Protein AF-A0A0S8AZ68-F1 (afdb_monomer_lite)

Secondary structure (DSSP, 8-state):
--EEE---SEEEEEEEEE--TT----EEEEEEETTTTEEEEEETTS-EEEEEEEEPPGGGPPB--SSS---EEE-EEEESSSEEEETTEEEESEEEEE-SSSSS-EEEEEESS---SSSSTTTT-S-EEEEEEGGGS--S----GGG-SSPPP-TT-EEEEEEEETTTTEEEEEEEE--SSPEEHHHHH-S--EE-TTS-EEEEEEHHHHHHHHHTTSPTT-EEEEE-GGGEE--SS--TTB----HHHHHHHHHHHHHTT-EEEEE-

Structure (mmCIF, N/CA/C/O backbone):
data_AF-A0A0S8AZ68-F1
#
_entry.id   AF-A0A0S8AZ68-F1
#
loop_
_atom_site.group_PDB
_atom_site.id
_atom_site.type_symbol
_atom_site.label_atom_id
_atom_site.label_alt_id
_atom_site.label_comp_id
_atom_site.label_asym_id
_atom_site.label_entity_id
_atom_site.label_seq_id
_atom_site.pdbx_PDB_ins_code
_atom_site.Cartn_x
_atom_site.Cartn_y
_atom_site.Cartn_z
_atom_site.occupancy
_atom_site.B_iso_or_equiv
_atom_site.auth_seq_id
_atom_site.auth_comp_id
_atom_site.auth_asym_id
_atom_site.auth_atom_id
_atom_site.pdbx_PDB_model_num
ATOM 1 N N . MET A 1 1 ? 17.555 18.473 2.615 1.00 65.69 1 MET A N 1
ATOM 2 C CA . MET A 1 1 ? 18.563 17.520 2.102 1.00 65.69 1 MET A CA 1
ATOM 3 C C . MET A 1 1 ? 17.865 16.613 1.118 1.00 65.69 1 MET A C 1
ATOM 5 O O . MET A 1 1 ? 16.840 16.052 1.489 1.00 65.69 1 MET A O 1
ATOM 9 N N . ASN A 1 2 ? 18.394 16.510 -0.098 1.00 74.31 2 ASN A N 1
ATOM 10 C CA . ASN A 1 2 ? 17.879 15.578 -1.093 1.00 74.31 2 ASN A CA 1
ATOM 11 C C . ASN A 1 2 ? 18.310 14.161 -0.705 1.00 74.31 2 ASN A C 1
ATOM 13 O O . ASN A 1 2 ? 19.443 13.942 -0.278 1.00 74.31 2 ASN A O 1
ATOM 17 N N . ARG A 1 3 ? 17.380 13.224 -0.811 1.00 78.44 3 ARG A N 1
ATOM 18 C CA . ARG A 1 3 ? 17.544 11.792 -0.609 1.00 78.44 3 ARG A CA 1
ATOM 19 C C . ARG A 1 3 ? 17.359 11.123 -1.959 1.00 78.44 3 ARG A C 1
ATOM 21 O O . ARG A 1 3 ? 16.491 11.510 -2.734 1.00 78.44 3 ARG A O 1
ATOM 28 N N . TRP A 1 4 ? 18.165 10.115 -2.214 1.00 85.31 4 TRP A N 1
ATOM 29 C CA . TRP A 1 4 ? 18.151 9.367 -3.459 1.00 85.31 4 TRP A CA 1
ATOM 30 C C . TRP A 1 4 ? 17.898 7.923 -3.074 1.00 85.31 4 TRP A C 1
ATOM 32 O O . TRP A 1 4 ? 18.639 7.377 -2.253 1.00 85.31 4 TRP A O 1
ATOM 42 N N . ILE A 1 5 ? 16.801 7.353 -3.564 1.00 86.19 5 ILE A N 1
ATOM 43 C CA . ILE A 1 5 ? 16.460 5.965 -3.273 1.00 86.19 5 ILE A CA 1
ATOM 44 C C . ILE A 1 5 ? 16.769 5.121 -4.491 1.00 86.19 5 ILE A C 1
ATOM 46 O O . ILE A 1 5 ? 16.286 5.378 -5.589 1.00 86.19 5 ILE A O 1
ATOM 50 N N . HIS A 1 6 ? 17.606 4.124 -4.256 1.00 89.81 6 HIS A N 1
ATOM 51 C CA . HIS A 1 6 ? 18.075 3.219 -5.280 1.00 89.81 6 HIS A CA 1
ATOM 52 C C . HIS A 1 6 ? 17.196 1.968 -5.317 1.00 89.81 6 HIS A C 1
ATOM 54 O O . HIS A 1 6 ? 16.684 1.515 -4.288 1.00 89.81 6 HIS A O 1
ATOM 60 N N . LEU A 1 7 ? 17.032 1.402 -6.505 1.00 90.44 7 LEU A N 1
ATOM 61 C CA . LEU A 1 7 ? 16.488 0.071 -6.707 1.00 90.44 7 LEU A CA 1
ATOM 62 C C . LEU A 1 7 ? 17.607 -0.939 -6.425 1.00 90.44 7 LEU A C 1
ATOM 64 O O . LEU A 1 7 ? 18.592 -1.003 -7.148 1.00 90.44 7 LEU A O 1
ATOM 68 N N . GLU A 1 8 ? 17.509 -1.698 -5.342 1.00 89.88 8 GLU A N 1
ATOM 69 C CA . GLU A 1 8 ? 18.579 -2.611 -4.921 1.00 89.88 8 GLU A CA 1
ATOM 70 C C . GLU A 1 8 ? 18.655 -3.894 -5.773 1.00 89.88 8 GLU A C 1
ATOM 72 O O . GLU A 1 8 ? 17.678 -4.333 -6.365 1.00 89.88 8 GLU A O 1
ATOM 77 N N . THR A 1 9 ? 19.822 -4.541 -5.806 1.00 92.25 9 THR A N 1
ATOM 78 C CA . THR A 1 9 ? 19.908 -5.941 -6.255 1.00 92.25 9 THR A CA 1
ATOM 79 C C . THR A 1 9 ? 19.114 -6.830 -5.292 1.00 92.25 9 THR A C 1
ATOM 81 O O . THR A 1 9 ? 19.223 -6.675 -4.068 1.00 92.25 9 THR A O 1
ATOM 84 N N . GLY A 1 10 ? 18.365 -7.796 -5.822 1.00 90.88 10 GLY A N 1
ATOM 85 C CA . GLY A 1 10 ? 17.717 -8.824 -5.012 1.00 90.88 10 GLY A CA 1
ATOM 86 C C . GLY A 1 10 ? 16.468 -9.432 -5.631 1.00 90.88 10 GLY A C 1
ATOM 87 O O . GLY A 1 10 ? 16.078 -9.108 -6.753 1.00 90.88 10 GLY A O 1
ATOM 88 N N . ASP A 1 11 ? 15.850 -10.307 -4.844 1.00 90.38 11 ASP A N 1
ATOM 89 C CA . ASP A 1 11 ? 14.623 -11.013 -5.190 1.00 90.38 11 ASP A CA 1
ATOM 90 C C . ASP A 1 11 ? 13.402 -10.241 -4.681 1.00 90.38 11 ASP A C 1
ATOM 92 O O . ASP A 1 11 ? 13.371 -9.739 -3.547 1.00 90.38 11 ASP A O 1
ATOM 96 N N . TYR A 1 12 ? 12.376 -10.166 -5.518 1.00 90.50 12 TYR A N 1
ATOM 97 C CA . TYR A 1 12 ? 11.134 -9.461 -5.266 1.00 90.50 12 TYR A CA 1
ATOM 98 C C . TYR A 1 12 ? 9.938 -10.335 -5.637 1.00 90.50 12 TYR A C 1
ATOM 100 O O . TYR A 1 12 ? 9.896 -10.935 -6.702 1.00 90.50 12 TYR A O 1
ATOM 108 N N . ILE A 1 13 ? 8.919 -10.362 -4.789 1.00 88.38 13 ILE A N 1
ATOM 109 C CA . ILE A 1 13 ? 7.660 -11.060 -5.039 1.00 88.38 13 ILE A CA 1
ATOM 110 C C . ILE A 1 13 ? 6.643 -10.119 -5.674 1.00 88.38 13 ILE A C 1
ATOM 112 O O . ILE A 1 13 ? 6.583 -8.939 -5.322 1.00 88.38 13 ILE A O 1
ATOM 116 N N . HIS A 1 14 ? 5.832 -10.634 -6.596 1.00 86.94 14 HIS A N 1
ATOM 117 C CA . HIS A 1 14 ? 4.684 -9.897 -7.118 1.00 86.94 14 HIS A CA 1
ATOM 118 C C . HIS A 1 14 ? 3.689 -9.620 -5.985 1.00 86.94 14 HIS A C 1
ATOM 120 O O . HIS A 1 14 ? 3.365 -10.510 -5.201 1.00 86.94 14 HIS A O 1
ATOM 126 N N . LEU A 1 15 ? 3.262 -8.362 -5.869 1.00 80.19 15 LEU A N 1
ATOM 127 C CA . LEU A 1 15 ? 2.312 -7.909 -4.855 1.00 80.19 15 LEU A CA 1
ATOM 128 C C . LEU A 1 15 ? 0.931 -7.697 -5.462 1.00 80.19 15 LEU A C 1
ATOM 130 O O . LEU A 1 15 ? -0.053 -8.192 -4.937 1.00 80.19 15 LEU A O 1
ATOM 134 N N . ARG A 1 16 ? 0.859 -6.924 -6.551 1.00 77.75 16 ARG A N 1
ATOM 135 C CA . ARG A 1 16 ? -0.407 -6.574 -7.199 1.00 77.75 16 ARG A CA 1
ATOM 136 C C . ARG A 1 16 ? -0.205 -6.103 -8.631 1.00 77.75 16 ARG A C 1
ATOM 138 O O . ARG A 1 16 ? 0.890 -5.691 -9.024 1.00 77.75 16 ARG A O 1
ATOM 145 N N . THR A 1 17 ? -1.303 -6.088 -9.368 1.00 81.31 17 THR A N 1
ATOM 146 C CA . THR A 1 17 ? -1.398 -5.575 -10.734 1.00 81.31 17 THR A CA 1
ATOM 147 C C . THR A 1 17 ? -2.442 -4.472 -10.783 1.00 81.31 17 THR A C 1
ATOM 149 O O . THR A 1 17 ? -3.525 -4.627 -10.228 1.00 81.31 17 THR A O 1
ATOM 152 N N . ILE A 1 18 ? -2.129 -3.387 -11.483 1.00 73.19 18 ILE A N 1
ATOM 153 C CA . ILE A 1 18 ? -3.118 -2.430 -11.982 1.00 73.19 18 ILE A CA 1
ATOM 154 C C . ILE A 1 18 ? -3.214 -2.679 -13.489 1.00 73.19 18 ILE A C 1
ATOM 156 O O . ILE A 1 18 ? -2.185 -2.716 -14.159 1.00 73.19 18 ILE A O 1
ATOM 160 N N . GLY A 1 19 ? -4.416 -2.941 -13.992 1.00 64.69 19 GLY A N 1
ATOM 161 C CA . GLY A 1 19 ? -4.681 -3.361 -15.370 1.00 64.69 19 GLY A CA 1
ATOM 162 C C . GLY A 1 19 ? -6.176 -3.285 -15.677 1.00 64.69 19 GLY A C 1
ATOM 163 O O . GLY A 1 19 ? -6.991 -3.097 -14.765 1.00 64.69 19 GLY A O 1
ATOM 164 N N . ARG A 1 20 ? -6.566 -3.438 -16.946 1.00 59.31 20 ARG A N 1
ATOM 165 C CA . ARG A 1 20 ? -7.992 -3.442 -17.311 1.00 59.31 20 ARG A CA 1
ATOM 166 C C . ARG A 1 20 ? -8.670 -4.710 -16.792 1.00 59.31 20 ARG A C 1
ATOM 168 O O . ARG A 1 20 ? -8.068 -5.781 -16.734 1.00 59.31 20 ARG A O 1
ATOM 175 N N . ALA A 1 21 ? -9.950 -4.598 -16.430 1.00 46.69 21 ALA A N 1
ATOM 176 C CA . ALA A 1 21 ? -10.739 -5.728 -15.943 1.00 46.69 21 ALA A CA 1
ATOM 177 C C . ALA A 1 21 ? -10.678 -6.911 -16.934 1.00 46.69 21 ALA A C 1
ATOM 179 O O . ALA A 1 21 ? -11.087 -6.778 -18.087 1.00 46.69 21 ALA A O 1
ATOM 180 N N . GLY A 1 22 ? -10.161 -8.057 -16.476 1.00 51.12 22 GLY A N 1
ATOM 181 C CA . GLY A 1 22 ? -9.982 -9.276 -17.278 1.00 51.12 22 GLY A CA 1
ATOM 182 C C . GLY A 1 22 ? -8.533 -9.606 -17.664 1.00 51.12 22 GLY A C 1
ATOM 183 O O . GLY A 1 22 ? -8.277 -10.715 -18.130 1.00 51.12 22 GLY A O 1
ATOM 184 N N . GLU A 1 23 ? -7.574 -8.705 -17.432 1.00 61.09 23 GLU A N 1
ATOM 185 C CA . GLU A 1 23 ? -6.146 -8.983 -17.621 1.00 61.09 23 GLU A CA 1
ATOM 186 C C . GLU A 1 23 ? -5.576 -9.706 -16.387 1.00 61.09 23 GLU A C 1
ATOM 188 O O . GLU A 1 23 ? -5.140 -9.094 -15.413 1.00 61.09 23 GLU A O 1
ATOM 193 N N . THR A 1 24 ? -5.588 -11.042 -16.399 1.00 57.97 24 THR A N 1
ATOM 194 C CA . THR A 1 24 ? -4.889 -11.835 -15.376 1.00 57.97 24 THR A CA 1
ATOM 195 C C . THR A 1 24 ? -3.386 -11.788 -15.601 1.00 57.97 24 THR A C 1
ATOM 197 O O . THR A 1 24 ? -2.875 -12.269 -16.614 1.00 57.97 24 THR A O 1
ATOM 200 N N . VAL A 1 25 ? -2.667 -11.253 -14.621 1.00 64.88 25 VAL A N 1
ATOM 201 C CA . VAL A 1 25 ? -1.207 -11.304 -14.591 1.00 64.88 25 VAL A CA 1
ATOM 202 C C . VAL A 1 25 ? -0.751 -12.589 -13.932 1.00 64.88 25 VAL A C 1
ATOM 204 O O . VAL A 1 25 ? -1.194 -12.950 -12.847 1.00 64.88 25 VAL A O 1
ATOM 207 N N . THR A 1 26 ? 0.171 -13.261 -14.606 1.00 74.12 26 THR A N 1
ATOM 208 C CA . THR A 1 26 ? 0.755 -14.528 -14.182 1.00 74.12 26 THR A CA 1
ATOM 209 C C . THR A 1 26 ? 2.191 -14.334 -13.719 1.00 74.12 26 THR A C 1
ATOM 211 O O . THR A 1 26 ? 2.996 -15.227 -13.918 1.00 74.12 26 THR A O 1
ATOM 214 N N . THR A 1 27 ? 2.567 -13.188 -13.158 1.00 79.81 27 THR A N 1
ATOM 215 C CA . THR A 1 27 ? 3.934 -12.956 -12.663 1.00 79.81 27 THR A CA 1
ATOM 216 C C . THR A 1 27 ? 4.023 -13.346 -11.203 1.00 79.81 27 THR A C 1
ATOM 218 O O . THR A 1 27 ? 3.166 -12.981 -10.409 1.00 79.81 27 THR A O 1
ATOM 221 N N . LYS A 1 28 ? 5.070 -14.076 -10.839 1.00 83.00 28 LYS A N 1
ATOM 222 C CA . LYS A 1 28 ? 5.317 -14.529 -9.472 1.00 83.00 28 LYS A CA 1
ATOM 223 C C . LYS A 1 28 ? 6.441 -13.740 -8.809 1.00 83.00 28 LYS A C 1
ATOM 225 O O . LYS A 1 28 ? 6.325 -13.354 -7.649 1.00 83.00 28 LYS A O 1
ATOM 230 N N . GLU A 1 29 ? 7.530 -13.522 -9.535 1.00 90.81 29 GLU A N 1
ATOM 231 C CA . GLU A 1 29 ? 8.783 -13.022 -8.969 1.00 90.81 29 GLU A CA 1
ATOM 232 C C . GLU A 1 29 ? 9.517 -12.132 -9.974 1.00 90.81 29 GLU A C 1
ATOM 234 O O . GLU A 1 29 ? 9.388 -12.308 -11.187 1.00 90.81 29 GLU A O 1
ATOM 239 N N . LEU A 1 30 ? 10.279 -11.182 -9.447 1.00 94.75 30 LEU A N 1
ATOM 240 C CA . LEU A 1 30 ? 11.227 -10.333 -10.150 1.00 94.75 30 LEU A CA 1
ATOM 241 C C . LEU A 1 30 ? 12.568 -10.445 -9.423 1.00 94.75 30 LEU A C 1
ATOM 243 O O . LEU A 1 30 ? 12.642 -10.189 -8.227 1.00 94.75 30 LEU A O 1
ATOM 247 N N . VAL A 1 31 ? 13.633 -10.766 -10.142 1.00 95.19 31 VAL A N 1
ATOM 248 C CA . VAL A 1 31 ? 15.008 -10.706 -9.641 1.00 95.19 31 VAL A CA 1
ATOM 249 C C . VAL A 1 31 ? 15.726 -9.586 -10.371 1.00 95.19 31 VAL A C 1
ATOM 251 O O . VAL A 1 31 ? 15.737 -9.565 -11.601 1.00 95.19 31 VAL A O 1
ATOM 254 N N . VAL A 1 32 ? 16.336 -8.666 -9.629 1.00 96.25 32 VAL A N 1
ATOM 255 C CA . VAL A 1 32 ? 17.162 -7.596 -10.200 1.00 96.25 32 VAL A CA 1
ATOM 256 C C . VAL A 1 32 ? 18.621 -7.859 -9.867 1.00 96.25 32 VAL A C 1
ATOM 258 O O . VAL A 1 32 ? 18.991 -7.902 -8.696 1.00 96.25 32 VAL A O 1
ATOM 261 N N . ASP A 1 33 ? 19.448 -8.011 -10.900 1.00 95.00 33 ASP A N 1
ATOM 262 C CA . ASP A 1 33 ? 20.896 -8.199 -10.815 1.00 95.00 33 ASP A CA 1
ATOM 263 C C . ASP A 1 33 ? 21.600 -6.986 -11.431 1.00 95.00 33 ASP A C 1
ATOM 265 O O . ASP A 1 33 ? 21.790 -6.892 -12.647 1.00 95.00 33 ASP A O 1
ATOM 269 N N . ARG A 1 34 ? 21.987 -6.026 -10.584 1.00 92.38 34 ARG A N 1
ATOM 270 C CA . ARG A 1 34 ? 22.673 -4.810 -11.042 1.00 92.38 34 ARG A CA 1
ATOM 271 C C . ARG A 1 34 ? 24.103 -5.059 -11.499 1.00 92.38 34 ARG A C 1
ATOM 273 O O . ARG A 1 34 ? 24.601 -4.291 -12.315 1.00 92.38 34 ARG A O 1
ATOM 280 N N . ASP A 1 35 ? 24.768 -6.094 -11.001 1.00 92.06 35 ASP A N 1
ATOM 281 C CA . ASP A 1 35 ? 26.144 -6.381 -11.416 1.00 92.06 35 ASP A CA 1
ATOM 282 C C . ASP A 1 35 ? 26.161 -6.892 -12.858 1.00 92.06 35 ASP A C 1
ATOM 284 O O . ASP A 1 35 ? 27.064 -6.567 -13.631 1.00 92.06 35 ASP A O 1
ATOM 288 N N . LYS A 1 36 ? 25.125 -7.649 -13.237 1.00 95.12 36 LYS A N 1
ATOM 289 C CA . LYS A 1 36 ? 24.932 -8.131 -14.608 1.00 95.12 36 LYS A CA 1
ATOM 290 C C . LYS A 1 36 ? 24.083 -7.215 -15.480 1.00 95.12 36 LYS A C 1
ATOM 292 O O . LYS A 1 36 ? 24.012 -7.477 -16.674 1.00 95.12 36 LYS A O 1
ATOM 297 N N . GLN A 1 37 ? 23.470 -6.175 -14.910 1.00 96.94 37 GLN A N 1
ATOM 298 C CA . GLN A 1 37 ? 22.523 -5.300 -15.610 1.00 96.94 37 GLN A CA 1
ATOM 299 C C . GLN A 1 37 ? 21.363 -6.106 -16.224 1.00 96.94 37 GLN A C 1
ATOM 301 O O . GLN A 1 37 ? 20.994 -5.921 -17.381 1.00 96.94 37 GLN A O 1
ATOM 306 N N . LEU A 1 38 ? 20.790 -7.028 -15.439 1.00 97.56 38 LEU A N 1
ATOM 307 C CA . LEU A 1 38 ? 19.669 -7.874 -15.858 1.00 97.56 38 LEU A CA 1
ATOM 308 C C . LEU A 1 38 ? 18.507 -7.811 -14.863 1.00 97.56 38 LEU A C 1
ATOM 310 O O . LEU A 1 38 ? 18.711 -7.805 -13.647 1.00 97.56 38 LEU A O 1
ATOM 314 N N . ALA A 1 39 ? 17.284 -7.864 -15.385 1.00 97.19 39 ALA A N 1
ATOM 315 C CA . ALA A 1 39 ? 16.086 -8.193 -14.622 1.00 97.19 39 ALA A CA 1
ATOM 316 C C . ALA A 1 39 ? 15.502 -9.518 -15.127 1.00 97.19 39 ALA A C 1
ATOM 318 O O . ALA A 1 39 ? 15.428 -9.762 -16.329 1.00 97.19 39 ALA A O 1
ATOM 319 N N . THR A 1 40 ? 15.097 -10.391 -14.207 1.00 97.25 40 THR A N 1
ATOM 320 C CA . THR A 1 40 ? 14.466 -11.677 -14.521 1.00 97.25 40 THR A CA 1
ATOM 321 C C . THR A 1 40 ? 13.074 -11.729 -13.918 1.00 97.25 40 THR A C 1
ATOM 323 O O . THR A 1 40 ? 12.926 -11.652 -12.703 1.00 97.25 40 THR A O 1
ATOM 326 N N . PHE A 1 41 ? 12.058 -11.896 -14.754 1.00 94.88 41 PHE A N 1
ATOM 327 C CA . PHE A 1 41 ? 10.679 -12.111 -14.335 1.00 94.88 41 PHE A CA 1
ATOM 328 C C . PHE A 1 41 ? 10.364 -13.601 -14.396 1.00 94.88 41 PHE A C 1
ATOM 330 O O . PHE A 1 41 ? 10.533 -14.223 -15.444 1.00 94.88 41 PHE A O 1
ATOM 337 N N . THR A 1 42 ? 9.864 -14.165 -13.303 1.00 92.25 42 THR A N 1
ATOM 338 C CA . THR A 1 42 ? 9.369 -15.545 -13.263 1.00 92.25 42 THR A CA 1
ATOM 339 C C . THR A 1 42 ? 7.852 -15.519 -13.237 1.00 92.25 42 THR A C 1
ATOM 341 O O . THR A 1 42 ? 7.247 -14.901 -12.357 1.00 92.25 42 THR A O 1
ATOM 344 N N . LEU A 1 43 ? 7.228 -16.200 -14.191 1.00 90.69 43 LEU A N 1
ATOM 345 C CA . LEU A 1 43 ? 5.786 -16.364 -14.268 1.00 90.69 43 LEU A CA 1
ATOM 346 C C . LEU A 1 43 ? 5.305 -17.524 -13.372 1.00 90.69 43 LEU A C 1
ATOM 348 O O . LEU A 1 43 ? 6.079 -18.367 -12.923 1.00 90.69 43 LEU A O 1
ATOM 352 N N . VAL A 1 44 ? 4.004 -17.576 -13.092 1.00 84.56 44 VAL A N 1
ATOM 353 C CA . VAL A 1 44 ? 3.339 -18.585 -12.253 1.00 84.56 44 VAL A CA 1
ATOM 354 C C . VAL A 1 44 ? 3.451 -19.982 -12.867 1.00 84.56 44 VAL A C 1
ATOM 356 O O . VAL A 1 44 ? 3.533 -20.962 -12.130 1.00 84.56 44 VAL A O 1
ATOM 359 N N . ASP A 1 45 ? 3.513 -20.077 -14.196 1.00 84.25 45 ASP A N 1
ATOM 360 C CA . ASP A 1 45 ? 3.758 -21.328 -14.924 1.00 84.25 45 ASP A CA 1
ATOM 361 C C . ASP A 1 45 ? 5.238 -21.769 -14.906 1.00 84.25 45 ASP A C 1
ATOM 363 O O . ASP A 1 45 ? 5.568 -22.846 -15.402 1.00 84.25 45 ASP A O 1
ATOM 367 N N . GLY A 1 46 ? 6.123 -20.965 -14.305 1.00 88.12 46 GLY A N 1
ATOM 368 C CA . GLY A 1 46 ? 7.561 -21.205 -14.218 1.00 88.12 46 GLY A CA 1
ATOM 369 C C . GLY A 1 46 ? 8.375 -20.643 -15.386 1.00 88.12 46 GLY A C 1
ATOM 370 O O . GLY A 1 46 ? 9.600 -20.755 -15.359 1.00 88.12 46 GLY A O 1
ATOM 371 N N . THR A 1 47 ? 7.741 -20.028 -16.388 1.00 91.12 47 THR A N 1
ATOM 372 C CA . THR A 1 47 ? 8.442 -19.369 -17.497 1.00 91.12 47 THR A CA 1
ATOM 373 C C . THR A 1 47 ? 9.270 -18.194 -16.978 1.00 91.12 47 THR A C 1
ATOM 375 O O . THR A 1 47 ? 8.782 -17.389 -16.188 1.00 91.12 47 THR A O 1
ATOM 378 N N . THR A 1 48 ? 10.514 -18.067 -17.441 1.00 95.00 48 THR A N 1
ATOM 379 C CA . THR A 1 48 ? 11.408 -16.958 -17.078 1.00 95.00 48 THR A CA 1
ATOM 380 C C . THR A 1 48 ? 11.649 -16.034 -18.263 1.00 95.00 48 THR A C 1
ATOM 382 O O . THR A 1 48 ? 12.044 -16.498 -19.334 1.00 95.00 48 THR A O 1
ATOM 385 N N . ILE A 1 49 ? 11.481 -14.732 -18.054 1.00 95.56 49 ILE A N 1
ATOM 386 C CA . ILE A 1 49 ? 11.795 -13.680 -19.022 1.00 95.56 49 ILE A CA 1
ATOM 387 C C . ILE A 1 49 ? 12.990 -12.906 -18.476 1.00 95.56 49 ILE A C 1
ATOM 389 O O . ILE A 1 49 ? 12.922 -12.382 -17.368 1.00 95.56 49 ILE A O 1
ATOM 393 N N . VAL A 1 50 ? 14.082 -12.845 -19.234 1.00 97.06 50 VAL A N 1
ATOM 394 C CA . VAL A 1 50 ? 15.299 -12.119 -18.851 1.00 97.06 50 VAL A CA 1
ATOM 395 C C . VAL A 1 50 ? 15.444 -10.923 -19.776 1.00 97.06 50 VAL A C 1
ATOM 397 O O . VAL A 1 50 ? 15.436 -11.105 -20.991 1.00 97.06 50 VAL A O 1
ATOM 400 N N . VAL A 1 51 ? 15.590 -9.731 -19.204 1.00 97.56 51 VAL A N 1
ATOM 401 C CA . VAL A 1 51 ? 15.765 -8.477 -19.945 1.00 97.56 51 VAL A CA 1
ATOM 402 C C . VAL A 1 51 ? 16.999 -7.727 -19.463 1.00 97.56 51 VAL A C 1
ATOM 404 O O . VAL A 1 51 ? 17.367 -7.813 -18.286 1.00 97.56 51 VAL A O 1
ATOM 407 N N . ALA A 1 52 ? 17.630 -6.990 -20.374 1.00 98.06 52 ALA A N 1
ATOM 408 C CA . ALA A 1 52 ? 18.686 -6.047 -20.030 1.00 98.06 52 ALA A CA 1
ATOM 409 C C . ALA A 1 52 ? 18.083 -4.794 -19.393 1.00 98.06 52 ALA A C 1
ATOM 411 O O . ALA A 1 52 ? 17.010 -4.338 -19.795 1.00 98.06 52 ALA A O 1
ATOM 412 N N . ILE A 1 53 ? 18.771 -4.262 -18.386 1.00 97.94 53 ILE A N 1
ATOM 413 C CA . ILE A 1 53 ? 18.364 -3.044 -17.691 1.00 97.94 53 ILE A CA 1
ATOM 414 C C . ILE A 1 53 ? 19.508 -2.042 -17.634 1.00 97.94 53 ILE A C 1
ATOM 416 O O . ILE A 1 53 ? 20.655 -2.437 -17.462 1.00 97.94 53 ILE A O 1
ATOM 420 N N . SER A 1 54 ? 19.198 -0.749 -17.686 1.00 97.31 54 SER A N 1
ATOM 421 C CA . SER A 1 54 ? 20.196 0.315 -17.548 1.00 97.31 54 SER A CA 1
ATOM 422 C C . SER A 1 54 ? 19.698 1.439 -16.634 1.00 97.31 54 SER A C 1
ATOM 424 O O . SER A 1 54 ? 18.581 1.921 -16.822 1.00 97.31 54 SER A O 1
ATOM 426 N N . PRO A 1 55 ? 20.479 1.893 -15.636 1.00 96.19 55 PRO A N 1
ATOM 427 C CA . PRO A 1 55 ? 20.068 2.993 -14.771 1.00 96.19 55 PRO A CA 1
ATOM 428 C C . PRO A 1 55 ? 20.053 4.325 -15.525 1.00 96.19 55 PRO A C 1
ATOM 430 O O . PRO A 1 55 ? 21.027 4.678 -16.193 1.00 96.19 55 PRO A O 1
ATOM 433 N N . ARG A 1 56 ? 18.987 5.113 -15.339 1.00 94.62 56 ARG A N 1
ATOM 434 C CA . ARG A 1 56 ? 18.945 6.504 -15.815 1.00 94.62 56 ARG A CA 1
ATOM 435 C C . ARG A 1 56 ? 19.924 7.385 -15.057 1.00 94.62 56 ARG A C 1
ATOM 437 O O . ARG A 1 56 ? 20.212 7.143 -13.881 1.00 94.62 56 ARG A O 1
ATOM 444 N N . ASP A 1 57 ? 20.347 8.468 -15.709 1.00 93.88 57 ASP A N 1
ATOM 445 C CA . ASP A 1 57 ? 21.108 9.532 -15.058 1.00 93.88 57 ASP A CA 1
ATOM 446 C C . ASP A 1 57 ? 20.363 10.008 -13.805 1.00 93.88 57 ASP A C 1
ATOM 448 O O . ASP A 1 57 ? 19.180 10.353 -13.838 1.00 93.88 57 ASP A O 1
ATOM 452 N N . GLN A 1 58 ? 21.070 10.029 -12.679 1.00 91.38 58 GLN A N 1
ATOM 453 C CA . GLN A 1 58 ? 20.531 10.469 -11.402 1.00 91.38 58 GLN A CA 1
ATOM 454 C C . GLN A 1 58 ? 19.924 11.877 -11.480 1.00 91.38 58 GLN A C 1
ATOM 456 O O . GLN A 1 58 ? 18.930 12.155 -10.810 1.00 91.38 58 GLN A O 1
ATOM 461 N N . ALA A 1 59 ? 20.456 12.758 -12.330 1.00 89.69 59 ALA A N 1
ATOM 462 C CA . ALA A 1 59 ? 19.920 14.104 -12.524 1.00 89.69 59 ALA A CA 1
ATOM 463 C C . ALA A 1 59 ? 18.491 14.125 -13.102 1.00 89.69 59 ALA A C 1
ATOM 465 O O . ALA A 1 59 ? 17.788 15.124 -12.939 1.00 89.69 59 ALA A O 1
ATOM 466 N N . THR A 1 60 ? 18.054 13.046 -13.760 1.00 90.00 60 THR A N 1
ATOM 467 C CA . THR A 1 60 ? 16.726 12.939 -14.383 1.00 90.00 60 THR A CA 1
ATOM 468 C C . THR A 1 60 ? 15.734 12.154 -13.535 1.00 90.00 60 THR A C 1
ATOM 470 O O . THR A 1 60 ? 14.606 11.925 -13.972 1.00 90.00 60 THR A O 1
ATOM 473 N N . TRP A 1 61 ? 16.134 11.697 -12.348 1.00 89.31 61 TRP A N 1
ATOM 474 C CA . TRP A 1 61 ? 15.242 10.921 -11.501 1.00 89.31 61 TRP A CA 1
ATOM 475 C C . TRP A 1 61 ? 14.039 11.769 -11.082 1.00 89.31 61 TRP A C 1
ATOM 477 O O . TRP A 1 61 ? 14.202 12.926 -10.681 1.00 89.31 61 TRP A O 1
ATOM 487 N N . PRO A 1 62 ? 12.818 11.227 -11.162 1.00 85.50 62 PRO A N 1
ATOM 488 C CA . PRO A 1 62 ? 11.636 11.942 -10.729 1.00 85.50 62 PRO A CA 1
ATOM 489 C C . PRO A 1 62 ? 11.676 12.129 -9.213 1.00 85.50 62 PRO A C 1
ATOM 491 O O . PRO A 1 62 ? 11.973 11.208 -8.443 1.00 85.50 62 PRO A O 1
ATOM 494 N N . ALA A 1 63 ? 11.325 13.332 -8.770 1.00 80.56 63 ALA A N 1
ATOM 495 C CA . ALA A 1 63 ? 10.997 13.556 -7.375 1.00 80.56 63 ALA A CA 1
ATOM 496 C C . ALA A 1 63 ? 9.658 12.865 -7.083 1.00 80.56 63 ALA A C 1
ATOM 498 O O . ALA A 1 63 ? 8.651 13.153 -7.731 1.00 80.56 63 ALA A O 1
ATOM 499 N N . GLY A 1 64 ? 9.619 11.964 -6.106 1.00 65.25 64 GLY A N 1
ATOM 500 C CA . GLY A 1 64 ? 8.394 11.227 -5.821 1.00 65.25 64 GLY A CA 1
ATOM 501 C C . GLY A 1 64 ? 8.398 10.578 -4.454 1.00 65.25 64 GLY A C 1
ATOM 502 O O . GLY A 1 64 ? 9.095 9.607 -4.208 1.00 65.25 64 GLY A O 1
ATOM 503 N N . CYS A 1 65 ? 7.605 11.159 -3.559 1.00 61.59 65 CYS A N 1
ATOM 504 C CA . CYS A 1 65 ? 7.006 10.535 -2.385 1.00 61.59 65 CYS A CA 1
ATOM 505 C C . CYS A 1 65 ? 5.951 11.527 -1.854 1.00 61.59 65 CYS A C 1
ATOM 507 O O . CYS A 1 65 ? 6.285 12.705 -1.687 1.00 61.59 65 CYS A O 1
ATOM 509 N N . PRO A 1 66 ? 4.706 11.098 -1.581 1.00 49.81 66 PRO A N 1
ATOM 510 C CA . PRO A 1 66 ? 3.488 11.932 -1.591 1.00 49.81 66 PRO A CA 1
ATOM 511 C C . PRO A 1 66 ? 3.360 13.058 -0.549 1.00 49.81 66 PRO A C 1
ATOM 513 O O . PRO A 1 66 ? 2.329 13.712 -0.485 1.00 49.81 66 PRO A O 1
ATOM 516 N N . ALA A 1 67 ? 4.373 13.331 0.270 1.00 42.62 67 ALA A N 1
ATOM 517 C CA . ALA A 1 67 ? 4.271 14.285 1.377 1.00 42.62 67 ALA A CA 1
ATOM 518 C C . ALA A 1 67 ? 4.931 15.649 1.099 1.00 42.62 67 ALA A C 1
ATOM 520 O O . ALA A 1 67 ? 5.534 16.225 1.999 1.00 42.62 67 ALA A O 1
ATOM 521 N N . ASN A 1 68 ? 4.836 16.184 -0.124 1.00 41.22 68 ASN A N 1
ATOM 522 C CA . ASN A 1 68 ? 5.151 17.593 -0.422 1.00 41.22 68 ASN A CA 1
ATOM 523 C C . ASN A 1 68 ? 6.567 18.109 -0.086 1.00 41.22 68 ASN A C 1
ATOM 525 O O . ASN A 1 68 ? 6.783 19.317 -0.096 1.00 41.22 68 ASN A O 1
ATOM 529 N N . ILE A 1 69 ? 7.562 17.252 0.174 1.00 50.53 69 ILE A N 1
ATOM 530 C CA . ILE A 1 69 ? 8.920 17.759 0.456 1.00 50.53 69 ILE A CA 1
ATOM 531 C C . ILE A 1 69 ? 9.817 17.762 -0.791 1.00 50.53 69 ILE A C 1
ATOM 533 O O . ILE A 1 69 ? 10.905 18.325 -0.727 1.00 50.53 69 ILE A O 1
ATOM 537 N N . GLY A 1 70 ? 9.415 17.137 -1.912 1.00 56.16 70 GLY A N 1
ATOM 538 C CA . GLY A 1 70 ? 10.202 17.128 -3.163 1.00 56.16 70 GLY A CA 1
ATOM 539 C C . GLY A 1 70 ? 11.658 16.670 -2.988 1.00 56.16 70 GLY A C 1
ATOM 540 O O . GLY A 1 70 ? 12.517 16.974 -3.803 1.00 56.16 70 GLY A O 1
ATOM 541 N N . SER A 1 71 ? 11.952 15.994 -1.877 1.00 66.31 71 SER A N 1
ATOM 542 C CA . SER A 1 71 ? 13.308 15.799 -1.372 1.00 66.31 71 SER A CA 1
ATOM 543 C C . SER A 1 71 ? 13.753 14.354 -1.475 1.00 66.31 71 SER A C 1
ATOM 545 O O . SER A 1 71 ? 14.824 14.033 -0.981 1.00 66.31 71 SER A O 1
ATOM 547 N N . THR A 1 72 ? 12.943 13.473 -2.067 1.00 78.94 72 THR A N 1
ATOM 548 C CA . THR A 1 72 ? 13.317 12.087 -2.354 1.00 78.94 72 THR A CA 1
ATOM 549 C C . THR A 1 72 ? 13.127 11.807 -3.836 1.00 78.94 72 THR A C 1
ATOM 551 O O . THR A 1 72 ? 12.049 12.049 -4.378 1.00 78.94 72 THR A O 1
ATOM 554 N N . TYR A 1 73 ? 14.189 11.322 -4.462 1.00 85.75 73 TYR A N 1
ATOM 555 C CA . TYR A 1 73 ? 14.281 11.042 -5.886 1.00 85.75 73 TYR A CA 1
ATOM 556 C C . TYR A 1 73 ? 14.340 9.535 -6.100 1.00 85.75 73 TYR A C 1
ATOM 558 O O . TYR A 1 73 ? 15.122 8.852 -5.432 1.00 85.75 73 TYR A O 1
ATOM 566 N N . MET A 1 74 ? 13.494 9.041 -6.998 1.00 88.06 74 MET A N 1
ATOM 567 C CA . MET A 1 74 ? 13.290 7.617 -7.251 1.00 88.06 74 MET A CA 1
ATOM 568 C C . MET A 1 74 ? 14.158 7.154 -8.411 1.00 88.06 74 MET A C 1
ATOM 570 O O . MET A 1 74 ? 14.089 7.735 -9.492 1.00 88.06 74 MET A O 1
ATOM 574 N N . GLU A 1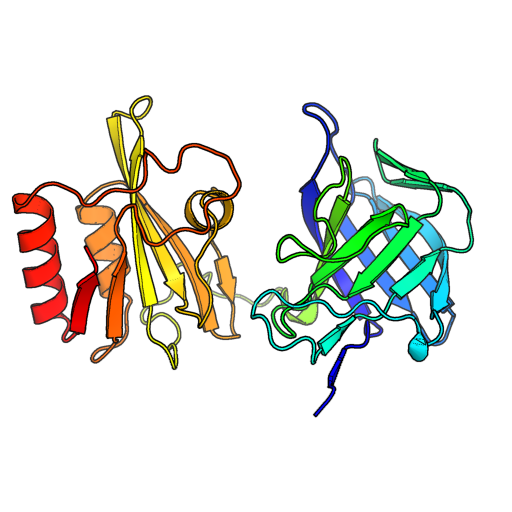 75 ? 14.945 6.102 -8.207 1.00 92.62 75 GLU A N 1
ATOM 575 C CA . GLU A 1 75 ? 15.673 5.489 -9.312 1.00 92.62 75 GLU A CA 1
ATOM 576 C C . GLU A 1 75 ? 14.725 4.889 -10.347 1.00 92.62 75 GLU A C 1
ATOM 578 O O . GLU A 1 75 ? 13.722 4.248 -10.009 1.00 92.62 75 GLU A O 1
ATOM 583 N N . ILE A 1 76 ? 15.104 5.082 -11.608 1.00 94.19 76 ILE A N 1
ATOM 584 C CA . ILE A 1 76 ? 14.515 4.433 -12.769 1.00 94.19 76 ILE A CA 1
ATOM 585 C C . ILE A 1 76 ? 15.600 3.582 -13.423 1.00 94.19 76 ILE A C 1
ATOM 587 O O . ILE A 1 76 ? 16.695 4.079 -13.704 1.00 94.19 76 ILE A O 1
ATOM 591 N N . LEU A 1 77 ? 15.273 2.319 -13.674 1.00 97.06 77 LEU A N 1
ATOM 592 C CA . LEU A 1 77 ? 16.026 1.449 -14.565 1.00 97.06 77 LEU A CA 1
ATOM 593 C C . LEU A 1 77 ? 15.207 1.274 -15.845 1.00 97.06 77 LEU A C 1
ATOM 595 O O . LEU A 1 77 ? 14.067 0.812 -15.785 1.00 97.06 77 LEU A O 1
ATOM 599 N N . ASP A 1 78 ? 15.782 1.658 -16.976 1.00 97.12 78 ASP A N 1
ATOM 600 C CA . ASP A 1 78 ? 15.227 1.366 -18.294 1.00 97.12 78 ASP A CA 1
ATOM 601 C C . ASP A 1 78 ? 15.360 -0.122 -18.579 1.00 97.12 78 ASP A C 1
ATOM 603 O O . ASP A 1 78 ? 16.384 -0.711 -18.235 1.00 97.12 78 ASP A O 1
ATOM 607 N N . ILE A 1 79 ? 14.350 -0.723 -19.200 1.00 97.31 79 ILE A N 1
ATOM 608 C CA . ILE A 1 79 ? 14.480 -2.033 -19.834 1.00 97.31 79 ILE A CA 1
ATOM 609 C C . ILE A 1 79 ? 14.821 -1.773 -21.301 1.00 97.31 79 ILE A C 1
ATOM 611 O O . ILE A 1 79 ? 14.091 -1.069 -21.992 1.00 97.31 79 ILE A O 1
ATOM 615 N N . GLU A 1 80 ? 15.956 -2.297 -21.766 1.00 93.25 80 GLU A N 1
ATOM 616 C CA . GLU A 1 80 ? 16.510 -1.928 -23.082 1.00 93.25 80 GLU A CA 1
ATOM 617 C C . GLU A 1 80 ? 15.672 -2.454 -24.260 1.00 93.25 80 GLU A C 1
ATOM 619 O O . GLU A 1 80 ? 15.751 -1.935 -25.375 1.00 93.25 80 GLU A O 1
ATOM 624 N N . ASP A 1 81 ? 14.845 -3.469 -24.009 1.00 88.31 81 ASP A N 1
ATOM 625 C CA . ASP A 1 81 ? 13.871 -3.963 -24.970 1.00 88.31 81 ASP A CA 1
ATOM 626 C C . ASP A 1 81 ? 12.690 -2.985 -25.036 1.00 88.31 81 ASP A C 1
ATOM 628 O O . ASP A 1 81 ? 11.940 -2.848 -24.072 1.00 88.31 81 ASP A O 1
ATOM 632 N N . GLY A 1 82 ? 12.477 -2.346 -26.192 1.00 88.38 82 GLY A N 1
ATOM 633 C CA . GLY A 1 82 ? 11.407 -1.350 -26.389 1.00 88.38 82 GLY A CA 1
ATOM 634 C C . GLY A 1 82 ? 9.977 -1.859 -26.148 1.00 88.38 82 GLY A C 1
ATOM 635 O O . GLY A 1 82 ? 9.040 -1.072 -26.135 1.00 88.38 82 GLY A O 1
ATOM 636 N N . SER A 1 83 ? 9.793 -3.163 -25.926 1.00 94.81 83 SER A N 1
ATOM 637 C CA . SER A 1 83 ? 8.540 -3.725 -25.429 1.00 94.81 83 SER A CA 1
ATOM 638 C C . SER A 1 83 ? 8.810 -4.935 -24.533 1.00 94.81 83 SER A C 1
ATOM 640 O O . SER A 1 83 ? 9.666 -5.761 -24.856 1.00 94.81 83 SER A O 1
ATOM 642 N N . LEU A 1 84 ? 8.029 -5.102 -23.466 1.00 95.00 84 LEU A N 1
ATOM 643 C CA . LEU A 1 84 ? 8.071 -6.269 -22.582 1.00 95.00 84 LEU A CA 1
ATOM 644 C C . LEU A 1 84 ? 6.667 -6.839 -22.406 1.00 95.00 84 LEU A C 1
ATOM 646 O O . LEU A 1 84 ? 5.753 -6.138 -21.985 1.00 95.00 84 LEU A O 1
ATOM 650 N N . THR A 1 85 ? 6.499 -8.134 -22.673 1.00 92.69 85 THR A N 1
ATOM 651 C CA . THR A 1 85 ? 5.248 -8.846 -22.381 1.00 92.69 85 THR A CA 1
ATOM 652 C C . THR A 1 85 ? 5.412 -9.732 -21.155 1.00 92.69 85 THR A C 1
ATOM 654 O O . THR A 1 85 ? 6.274 -10.605 -21.135 1.00 92.69 85 THR A O 1
ATOM 657 N N . VAL A 1 86 ? 4.566 -9.530 -20.145 1.00 89.38 86 VAL A N 1
ATOM 658 C CA . VAL A 1 86 ? 4.543 -10.308 -18.903 1.00 89.38 86 VAL A CA 1
ATOM 659 C C . VAL A 1 86 ? 3.131 -10.854 -18.678 1.00 89.38 86 VAL A C 1
ATOM 661 O O . VAL A 1 86 ? 2.206 -10.125 -18.314 1.00 89.38 86 VAL A O 1
ATOM 664 N N . GLY A 1 87 ? 2.948 -12.155 -18.912 1.00 85.50 87 GLY A N 1
ATOM 665 C CA . GLY A 1 87 ? 1.618 -12.767 -18.930 1.00 85.50 87 GLY A CA 1
ATOM 666 C C . GLY A 1 87 ? 0.756 -12.180 -20.051 1.00 85.50 87 GLY A C 1
ATOM 667 O O . GLY A 1 87 ? 1.141 -12.233 -21.215 1.00 85.50 87 GLY A O 1
ATOM 668 N N . ALA A 1 88 ? -0.402 -11.617 -19.700 1.00 84.00 88 ALA A N 1
ATOM 669 C CA . ALA A 1 88 ? -1.314 -10.971 -20.648 1.00 84.00 88 ALA A CA 1
ATOM 670 C C . ALA A 1 88 ? -1.020 -9.477 -20.894 1.00 84.00 88 ALA A C 1
ATOM 672 O O . ALA A 1 88 ? -1.683 -8.864 -21.727 1.00 84.00 88 ALA A O 1
ATOM 673 N N . LEU A 1 89 ? -0.067 -8.880 -20.169 1.00 87.44 89 LEU A N 1
ATOM 674 C CA . LEU A 1 89 ? 0.242 -7.455 -20.278 1.00 87.44 89 LEU A CA 1
ATOM 675 C C . LEU A 1 89 ? 1.452 -7.223 -21.172 1.00 87.44 89 LEU A C 1
ATOM 677 O O . LEU A 1 89 ? 2.504 -7.813 -20.943 1.00 87.44 89 LEU A O 1
ATOM 681 N N . THR A 1 90 ? 1.324 -6.298 -22.117 1.00 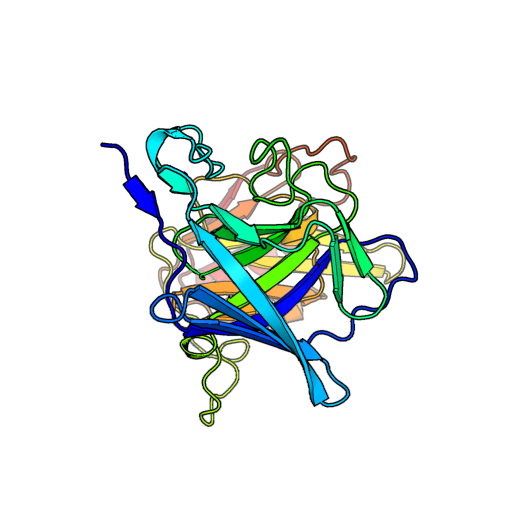91.94 90 THR A N 1
ATOM 682 C CA . THR A 1 90 ? 2.445 -5.758 -22.894 1.00 91.94 90 THR A CA 1
ATOM 683 C C . THR A 1 90 ? 2.694 -4.316 -22.472 1.00 91.94 90 THR A C 1
ATOM 685 O O . THR A 1 90 ? 1.748 -3.532 -22.370 1.00 91.94 90 THR A O 1
ATOM 688 N N . PHE A 1 91 ? 3.952 -3.987 -22.201 1.00 93.12 91 PHE A N 1
ATOM 689 C CA . PHE A 1 91 ? 4.440 -2.664 -21.829 1.00 93.12 91 PHE A CA 1
ATOM 690 C C . PHE A 1 91 ? 5.337 -2.145 -22.950 1.00 93.12 91 PHE A C 1
ATOM 692 O O . PHE A 1 91 ? 6.308 -2.821 -23.290 1.00 93.12 91 PHE A O 1
ATOM 699 N N . GLU A 1 92 ? 5.026 -0.974 -23.497 1.00 95.31 92 GLU A N 1
ATOM 700 C CA . GLU A 1 92 ? 5.906 -0.258 -24.429 1.00 95.31 92 GLU A CA 1
ATOM 701 C C . GLU A 1 92 ? 6.875 0.641 -23.649 1.00 95.31 92 GLU A C 1
ATOM 703 O O . GLU A 1 92 ? 6.483 1.244 -22.646 1.00 95.31 92 GLU A O 1
ATOM 708 N N . ASP A 1 93 ? 8.134 0.697 -24.085 1.00 95.94 93 ASP A N 1
ATOM 709 C CA . ASP A 1 93 ? 9.241 1.384 -23.403 1.00 95.94 93 ASP A CA 1
ATOM 710 C C . ASP A 1 93 ? 9.228 1.149 -21.872 1.00 95.94 93 ASP A C 1
ATOM 712 O O . ASP A 1 93 ? 9.037 2.078 -21.076 1.00 95.94 93 ASP A O 1
ATOM 716 N N . PRO A 1 94 ? 9.334 -0.119 -21.430 1.00 96.38 94 PRO A N 1
ATOM 717 C CA . PRO A 1 94 ? 9.123 -0.476 -20.040 1.00 96.38 94 PRO A CA 1
ATOM 718 C C . PRO A 1 94 ? 10.253 0.023 -19.136 1.00 96.38 94 PRO A C 1
ATOM 720 O O . PRO A 1 94 ? 11.435 -0.021 -19.473 1.00 96.38 94 PRO A O 1
ATOM 723 N N . ILE A 1 95 ? 9.886 0.433 -17.924 1.00 96.25 95 ILE A N 1
ATOM 724 C CA . ILE A 1 95 ? 10.820 0.872 -16.888 1.00 96.25 95 ILE A CA 1
ATOM 725 C C . ILE A 1 95 ? 10.508 0.212 -15.545 1.00 96.25 95 ILE A C 1
ATOM 727 O O . ILE A 1 95 ? 9.350 -0.054 -15.201 1.00 96.25 95 ILE A O 1
ATOM 731 N N . LEU A 1 96 ? 11.553 -0.005 -14.749 1.00 95.69 96 LEU A N 1
ATOM 732 C CA . LEU A 1 96 ? 11.447 -0.338 -13.334 1.00 95.69 96 LEU A CA 1
ATOM 733 C C . LEU A 1 96 ? 11.687 0.917 -12.503 1.00 95.69 96 LEU A C 1
ATOM 735 O O . LEU A 1 96 ? 12.760 1.517 -12.550 1.00 95.69 96 LEU A O 1
ATOM 739 N N . VAL A 1 97 ? 10.700 1.290 -11.697 1.00 93.19 97 VAL A N 1
ATOM 740 C CA . VAL A 1 97 ? 10.794 2.436 -10.792 1.00 93.19 97 VAL A CA 1
ATOM 741 C C . VAL A 1 97 ? 10.867 1.938 -9.360 1.00 93.19 97 VAL A C 1
ATOM 743 O O . VAL A 1 97 ? 10.014 1.159 -8.920 1.00 93.19 97 VAL A O 1
ATOM 746 N N . ARG A 1 98 ? 11.842 2.427 -8.589 1.00 89.56 98 ARG A N 1
ATOM 747 C CA . ARG A 1 98 ? 11.778 2.300 -7.133 1.00 89.56 98 ARG A CA 1
ATOM 748 C C . ARG A 1 98 ? 10.730 3.279 -6.609 1.00 89.56 98 ARG A C 1
ATOM 750 O O . ARG A 1 98 ? 11.013 4.455 -6.416 1.00 89.56 98 ARG A O 1
ATOM 757 N N . ASP A 1 99 ? 9.526 2.766 -6.368 1.00 82.81 99 ASP A N 1
ATOM 758 C CA . ASP A 1 99 ? 8.414 3.529 -5.801 1.00 82.81 99 ASP A CA 1
ATOM 759 C C . ASP A 1 99 ? 8.749 4.006 -4.378 1.00 82.81 99 ASP A C 1
ATOM 761 O O . ASP A 1 99 ? 9.799 3.680 -3.834 1.00 82.81 99 ASP A O 1
ATOM 765 N N . CYS A 1 100 ? 7.889 4.779 -3.735 1.00 73.56 100 CYS A N 1
ATOM 766 C CA . CYS A 1 100 ? 8.196 5.429 -2.464 1.00 73.56 100 CYS A CA 1
ATOM 767 C C . CYS A 1 100 ? 6.983 5.300 -1.517 1.00 73.56 100 CYS A C 1
ATOM 769 O O . CYS A 1 100 ? 5.859 5.397 -2.009 1.00 73.56 100 CYS A O 1
ATOM 771 N N . PRO A 1 101 ? 7.116 5.043 -0.188 1.00 64.19 101 PRO A N 1
ATOM 772 C CA . PRO A 1 101 ? 8.243 5.277 0.739 1.00 64.19 101 PRO A CA 1
ATOM 773 C C . PRO A 1 101 ? 9.392 4.243 0.741 1.00 64.19 101 PRO A C 1
ATOM 775 O O . PRO A 1 101 ? 9.268 3.172 0.141 1.00 64.19 101 PRO A O 1
ATOM 778 N N . PRO A 1 102 ? 10.521 4.549 1.435 1.00 57.06 102 PRO A N 1
ATOM 779 C CA . PRO A 1 102 ? 11.678 3.656 1.574 1.00 57.06 102 PRO A CA 1
ATOM 780 C C . PRO A 1 102 ? 11.342 2.292 2.185 1.00 57.06 102 PRO A C 1
ATOM 782 O O . PRO A 1 102 ? 12.055 1.338 1.905 1.00 57.06 102 PRO A O 1
ATOM 785 N N . GLU A 1 103 ? 10.247 2.175 2.939 1.00 59.25 103 GLU A N 1
ATOM 786 C CA . GLU A 1 103 ? 9.757 0.896 3.445 1.00 59.25 103 GLU A CA 1
ATOM 787 C C . GLU A 1 103 ? 8.217 0.837 3.462 1.00 59.25 103 GLU A C 1
ATOM 789 O O . GLU A 1 103 ? 7.595 1.830 3.857 1.00 59.25 103 GLU A O 1
ATOM 794 N N . PRO A 1 104 ? 7.595 -0.299 3.081 1.00 66.06 104 PRO A N 1
ATOM 795 C CA . PRO A 1 104 ? 8.231 -1.472 2.468 1.00 66.06 104 PRO A CA 1
ATOM 796 C C . PRO A 1 104 ? 8.817 -1.151 1.084 1.00 66.06 104 PRO A C 1
ATOM 798 O O . PRO A 1 104 ? 8.335 -0.247 0.392 1.00 66.06 104 PRO A O 1
ATOM 801 N N . ILE A 1 105 ? 9.867 -1.869 0.674 1.00 74.44 105 ILE A N 1
ATOM 802 C CA . ILE A 1 105 ? 10.443 -1.684 -0.662 1.00 74.44 105 ILE A CA 1
ATOM 803 C C . ILE A 1 105 ? 9.425 -2.107 -1.713 1.00 74.44 105 ILE A C 1
ATOM 805 O O . ILE A 1 105 ? 8.965 -3.243 -1.710 1.00 74.44 105 ILE A O 1
ATOM 809 N N . ARG A 1 106 ? 9.094 -1.179 -2.613 1.00 85.69 106 ARG A N 1
ATOM 810 C CA . ARG A 1 106 ? 8.188 -1.384 -3.738 1.00 85.69 106 ARG A CA 1
ATOM 811 C C . ARG A 1 106 ? 8.899 -1.024 -5.032 1.00 85.69 106 ARG A C 1
ATOM 813 O O . ARG A 1 106 ? 9.371 0.101 -5.187 1.00 85.69 106 ARG A O 1
ATOM 820 N N . VAL A 1 107 ? 8.970 -1.985 -5.938 1.00 91.50 107 VAL A N 1
ATOM 821 C CA . VAL A 1 107 ? 9.426 -1.800 -7.315 1.00 91.50 107 VAL A CA 1
ATOM 822 C C . VAL A 1 107 ? 8.201 -1.860 -8.212 1.00 91.50 107 VAL A C 1
ATOM 824 O O . VAL A 1 107 ? 7.351 -2.730 -8.032 1.00 91.50 107 VAL A O 1
ATOM 827 N N . VAL A 1 108 ? 8.089 -0.925 -9.146 1.00 91.94 108 VAL A N 1
ATOM 828 C CA . VAL A 1 108 ? 6.961 -0.842 -10.073 1.00 91.94 108 VAL A CA 1
ATOM 829 C C . VAL A 1 108 ? 7.470 -1.034 -11.490 1.00 91.94 108 VAL A C 1
ATOM 831 O O . VAL A 1 108 ? 8.300 -0.249 -11.941 1.00 91.94 108 VAL A O 1
ATOM 834 N N . LEU A 1 109 ? 6.960 -2.054 -12.181 1.00 94.56 109 LEU A N 1
ATOM 835 C CA . LEU A 1 109 ? 7.059 -2.154 -13.636 1.00 94.56 109 LEU A CA 1
ATOM 836 C C . LEU A 1 109 ? 5.919 -1.347 -14.250 1.00 94.56 109 LEU A C 1
ATOM 838 O O . LEU A 1 109 ? 4.755 -1.554 -13.894 1.00 94.56 109 LEU A O 1
ATOM 842 N N . ARG A 1 110 ? 6.259 -0.449 -15.167 1.00 93.31 110 ARG A N 1
ATOM 843 C CA . ARG A 1 110 ? 5.312 0.390 -15.906 1.00 93.31 110 ARG A CA 1
ATOM 844 C C . ARG A 1 110 ? 5.916 0.825 -17.237 1.00 93.31 110 ARG A C 1
ATOM 846 O O . ARG A 1 110 ? 7.106 0.639 -17.458 1.00 93.31 110 ARG A O 1
ATOM 853 N N . GLU A 1 111 ? 5.103 1.434 -18.085 1.00 93.69 111 GLU A N 1
ATOM 854 C CA . GLU A 1 111 ? 5.581 2.150 -19.274 1.00 93.69 111 GLU A CA 1
ATOM 855 C C . GLU A 1 111 ? 6.244 3.474 -18.854 1.00 93.69 111 GLU A C 1
ATOM 857 O O . GLU A 1 111 ? 5.859 4.090 -17.839 1.00 93.69 111 GLU A O 1
ATOM 862 N N . ASP A 1 112 ? 7.248 3.906 -19.617 1.00 91.75 112 ASP A N 1
ATOM 863 C CA . ASP A 1 112 ? 7.878 5.211 -19.435 1.00 91.75 112 ASP A CA 1
ATOM 864 C C . ASP A 1 112 ? 6.874 6.367 -19.608 1.00 91.75 112 ASP A C 1
ATOM 866 O O . ASP A 1 112 ? 5.806 6.242 -20.208 1.00 91.75 112 ASP A O 1
ATOM 870 N N . GLY A 1 113 ? 7.190 7.520 -19.025 1.00 87.88 113 GLY A N 1
ATOM 871 C CA . GLY A 1 113 ? 6.360 8.716 -19.084 1.00 87.88 113 GLY A CA 1
ATOM 872 C C . GLY A 1 113 ? 6.450 9.536 -17.805 1.00 87.88 113 GLY A C 1
ATOM 873 O O . GLY A 1 113 ? 7.439 9.499 -17.075 1.00 87.88 113 GLY A O 1
ATOM 874 N N . LEU A 1 114 ? 5.398 10.301 -17.504 1.00 84.81 114 LEU A N 1
ATOM 875 C CA . LEU A 1 114 ? 5.356 11.076 -16.265 1.00 84.81 114 LEU A CA 1
ATOM 876 C C . LEU A 1 114 ? 5.313 10.132 -15.056 1.00 84.81 114 LEU A C 1
ATOM 878 O O . LEU A 1 114 ? 4.405 9.310 -14.915 1.00 84.81 114 LEU A O 1
ATOM 882 N N . VAL A 1 115 ? 6.306 10.261 -14.177 1.00 80.94 115 VAL A N 1
ATOM 883 C CA . VAL A 1 115 ? 6.409 9.518 -12.918 1.00 80.94 115 VAL A CA 1
ATOM 884 C C . VAL A 1 115 ? 6.190 10.484 -11.752 1.00 80.94 115 VAL A C 1
ATOM 886 O O . VAL A 1 115 ? 6.964 11.421 -11.566 1.00 80.94 115 VAL A O 1
ATOM 889 N N . GLY A 1 116 ? 5.139 10.252 -10.960 1.00 68.56 116 GLY A N 1
ATOM 890 C CA . GLY A 1 116 ? 4.766 11.071 -9.798 1.00 68.56 116 GLY A CA 1
ATOM 891 C C . GLY A 1 116 ? 3.327 11.602 -9.862 1.00 68.56 116 GLY A C 1
ATOM 892 O O . GLY A 1 116 ? 2.615 11.372 -10.830 1.00 68.56 116 GLY A O 1
ATOM 893 N N . GLY A 1 117 ? 2.881 12.302 -8.811 1.00 59.75 117 GLY A N 1
ATOM 894 C CA . GLY A 1 117 ? 1.597 13.029 -8.800 1.00 59.75 117 GLY A CA 1
ATOM 895 C C . GLY A 1 117 ? 0.399 12.348 -8.117 1.00 59.75 117 GLY A C 1
ATOM 896 O O . GLY A 1 117 ? -0.565 13.040 -7.818 1.00 59.75 117 GLY A O 1
ATOM 897 N N . GLY A 1 118 ? 0.464 11.051 -7.790 1.00 58.91 118 GLY A N 1
ATOM 898 C CA . GLY A 1 118 ? -0.647 10.313 -7.145 1.00 58.91 118 GLY A CA 1
ATOM 899 C C . GLY A 1 118 ? -0.223 9.368 -6.017 1.00 58.91 118 GLY A C 1
ATOM 900 O O . GLY A 1 118 ? -0.853 8.346 -5.785 1.00 58.91 118 GLY A O 1
ATOM 901 N N . 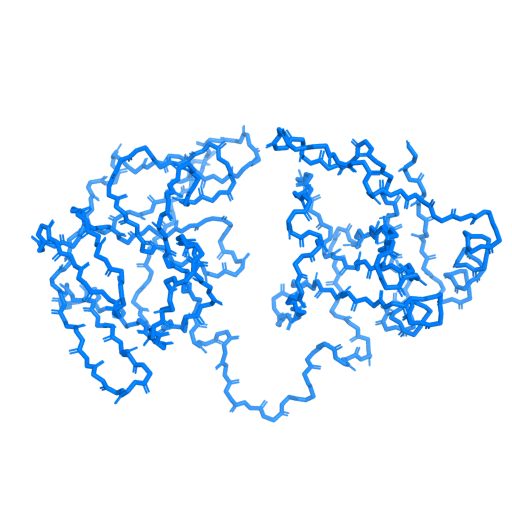GLY A 1 119 ? 0.908 9.651 -5.366 1.00 65.25 119 GLY A N 1
ATOM 902 C CA . GLY A 1 119 ? 1.416 8.851 -4.244 1.00 65.25 119 GLY A CA 1
ATOM 903 C C . GLY A 1 119 ? 1.982 7.473 -4.581 1.00 65.25 119 GLY A C 1
ATOM 904 O O . GLY A 1 119 ? 2.366 6.752 -3.666 1.00 65.25 119 GLY A O 1
ATOM 905 N N . SER A 1 120 ? 2.112 7.147 -5.866 1.00 72.69 120 SER A N 1
ATOM 906 C CA . SER A 1 120 ? 2.849 5.987 -6.365 1.00 72.69 120 SER A CA 1
ATOM 907 C C . SER A 1 120 ? 3.475 6.297 -7.724 1.00 72.69 120 SER A C 1
ATOM 909 O O . SER A 1 120 ? 2.981 7.143 -8.477 1.00 72.69 120 SER A O 1
ATOM 911 N N . ALA A 1 121 ? 4.527 5.558 -8.064 1.00 80.69 121 ALA A N 1
ATOM 912 C CA . ALA A 1 121 ? 5.102 5.504 -9.396 1.00 80.69 121 ALA A CA 1
ATOM 913 C C . ALA A 1 121 ? 4.108 5.044 -10.476 1.00 80.69 121 ALA A C 1
ATOM 915 O O . ALA A 1 121 ? 4.409 5.251 -11.637 1.00 80.69 121 ALA A O 1
ATOM 916 N N . CYS A 1 122 ? 2.943 4.472 -10.156 1.00 82.19 122 CYS A N 1
ATOM 917 C CA . CYS A 1 122 ? 1.937 4.076 -11.157 1.00 82.19 122 CYS A CA 1
ATOM 918 C C . CYS A 1 122 ? 0.875 5.156 -11.472 1.00 82.19 122 CYS A C 1
ATOM 920 O O . CYS A 1 122 ? -0.036 4.925 -12.261 1.00 82.19 122 CYS A O 1
ATOM 922 N N . ALA A 1 123 ? 0.928 6.329 -10.833 1.00 70.75 123 ALA A N 1
ATOM 923 C CA . ALA A 1 123 ? -0.146 7.317 -10.949 1.00 70.75 123 ALA A CA 1
ATOM 924 C C . ALA A 1 123 ? -0.449 7.708 -12.413 1.00 70.75 123 ALA A C 1
ATOM 926 O O . ALA A 1 123 ? 0.440 8.161 -13.133 1.00 70.75 123 ALA A O 1
ATOM 927 N N . GLY A 1 124 ? -1.717 7.566 -12.821 1.00 65.00 124 GLY A N 1
ATOM 928 C CA . GLY A 1 124 ? -2.211 7.980 -14.139 1.00 65.00 124 GLY A CA 1
ATOM 929 C C . GLY A 1 124 ? -1.985 6.987 -15.283 1.00 65.00 124 GLY A C 1
ATOM 930 O O . GLY A 1 124 ? -2.179 7.374 -16.433 1.00 65.00 124 GLY A O 1
ATOM 931 N N . LEU A 1 125 ? -1.582 5.745 -14.994 1.00 71.75 125 LEU A N 1
ATOM 932 C CA . LEU A 1 125 ? -1.408 4.697 -16.004 1.00 71.75 125 LEU A CA 1
ATOM 933 C C . LEU A 1 125 ? -2.471 3.598 -15.929 1.00 71.75 125 LEU A C 1
ATOM 935 O O . LEU A 1 125 ? -2.918 3.219 -14.849 1.00 71.75 125 LEU A O 1
ATOM 939 N N . ASP A 1 126 ? -2.783 3.028 -17.096 1.00 76.75 126 ASP A N 1
ATOM 940 C CA . ASP A 1 126 ? -3.710 1.899 -17.249 1.00 76.75 126 ASP A CA 1
ATOM 941 C C . ASP A 1 126 ? -3.092 0.552 -16.816 1.00 76.75 126 ASP A C 1
ATOM 943 O O . ASP A 1 126 ? -3.835 -0.395 -16.569 1.00 76.75 126 ASP A O 1
ATOM 947 N N . LYS A 1 127 ? -1.751 0.436 -16.764 1.00 86.38 127 LYS A N 1
ATOM 948 C CA . LYS A 1 127 ? -1.026 -0.836 -16.568 1.00 86.38 127 LYS A CA 1
ATOM 949 C C . LYS A 1 127 ? 0.222 -0.673 -15.693 1.00 86.38 127 LYS A C 1
ATOM 951 O O . LYS A 1 127 ? 1.155 0.027 -16.087 1.00 86.38 127 LYS A O 1
ATOM 956 N N . CYS A 1 128 ? 0.293 -1.387 -14.568 1.00 88.88 128 CYS A N 1
ATOM 957 C CA . CYS A 1 128 ? 1.501 -1.507 -13.742 1.00 88.88 128 CYS A CA 1
ATOM 958 C C . CYS A 1 128 ? 1.561 -2.831 -12.974 1.00 88.88 128 CYS A C 1
ATOM 960 O O . CYS A 1 128 ? 0.535 -3.340 -12.520 1.00 88.88 128 CYS A O 1
ATOM 962 N N . LEU A 1 129 ? 2.774 -3.321 -12.708 1.00 90.38 129 LEU A N 1
ATOM 963 C CA . LEU A 1 129 ? 3.018 -4.406 -11.750 1.00 90.38 129 LEU A CA 1
ATOM 964 C C . LEU A 1 129 ? 3.797 -3.896 -10.547 1.00 90.38 129 LEU A C 1
ATOM 966 O O . LEU A 1 129 ? 4.779 -3.178 -10.706 1.00 90.38 129 LEU A O 1
ATOM 970 N N . TYR A 1 130 ? 3.400 -4.322 -9.355 1.00 87.69 130 TYR A N 1
ATOM 971 C CA . TYR A 1 130 ? 4.095 -4.015 -8.112 1.00 87.69 130 TYR A CA 1
ATOM 972 C C . TYR A 1 130 ? 4.834 -5.242 -7.597 1.00 87.69 130 TYR A C 1
ATOM 974 O O . TYR A 1 130 ? 4.262 -6.330 -7.534 1.00 87.69 130 TYR A O 1
ATOM 982 N N . PHE A 1 131 ? 6.066 -5.035 -7.146 1.00 89.88 131 PHE A N 1
ATOM 983 C CA . PHE A 1 131 ? 6.908 -6.055 -6.541 1.00 89.88 131 PHE A CA 1
ATOM 984 C C . PHE A 1 131 ? 7.464 -5.584 -5.194 1.00 89.88 131 PHE A C 1
ATOM 986 O O . PHE A 1 131 ? 7.786 -4.406 -5.037 1.00 89.88 131 PHE A O 1
ATOM 993 N N . GLY A 1 132 ? 7.596 -6.490 -4.225 1.00 86.06 132 GLY A N 1
ATOM 994 C CA . GLY A 1 132 ? 8.153 -6.222 -2.893 1.00 86.06 132 GLY A CA 1
ATOM 995 C C . GLY A 1 132 ? 9.282 -7.181 -2.537 1.00 86.06 132 GLY A C 1
ATOM 996 O O . GLY A 1 132 ? 9.304 -8.298 -3.031 1.00 86.06 132 GLY A O 1
ATOM 997 N N . ARG A 1 133 ? 10.248 -6.773 -1.707 1.00 83.56 133 ARG A N 1
ATOM 998 C CA . ARG A 1 133 ? 11.468 -7.571 -1.461 1.00 83.56 133 ARG A CA 1
ATOM 999 C C . ARG A 1 133 ? 11.161 -8.921 -0.790 1.00 83.56 133 ARG A C 1
ATOM 1001 O O . ARG A 1 133 ? 10.486 -8.961 0.236 1.00 83.56 133 ARG A O 1
ATOM 1008 N N . GLN A 1 134 ? 11.734 -10.017 -1.289 1.00 64.44 134 GLN A N 1
ATOM 1009 C CA . GLN A 1 134 ? 11.530 -11.370 -0.750 1.00 64.44 134 GLN A CA 1
ATOM 1010 C C . GLN A 1 134 ? 12.118 -11.557 0.659 1.00 64.44 134 GLN A C 1
ATOM 1012 O O . GLN A 1 134 ? 11.600 -12.346 1.435 1.00 64.44 134 GLN A O 1
ATOM 1017 N N . SER A 1 135 ? 13.127 -10.790 1.083 1.00 53.12 135 SER A N 1
ATOM 1018 C CA . SER A 1 135 ? 13.574 -10.784 2.491 1.00 53.12 135 SER A CA 1
ATOM 1019 C C . SER A 1 135 ? 12.586 -10.095 3.450 1.00 53.12 135 SER A C 1
ATOM 1021 O O . SER A 1 135 ? 12.731 -10.207 4.666 1.00 53.12 135 SER A O 1
ATOM 1023 N N . GLN A 1 136 ? 11.538 -9.454 2.918 1.00 49.41 136 GLN A N 1
ATOM 1024 C CA . GLN A 1 136 ? 10.319 -9.065 3.645 1.00 49.41 136 GLN A CA 1
ATOM 1025 C C . GLN A 1 136 ? 9.201 -10.117 3.513 1.00 49.41 136 GLN A C 1
ATOM 1027 O O . GLN A 1 136 ? 8.133 -9.965 4.099 1.00 49.41 136 GLN A O 1
ATOM 1032 N N . ALA A 1 137 ? 9.483 -11.210 2.803 1.00 40.91 137 ALA A N 1
ATOM 1033 C CA . ALA A 1 137 ? 8.676 -12.408 2.627 1.00 40.91 137 ALA A CA 1
ATOM 1034 C C . ALA A 1 137 ? 9.524 -13.670 2.906 1.00 40.91 137 ALA A C 1
ATOM 1036 O O . ALA A 1 137 ? 9.624 -14.575 2.081 1.00 40.91 137 ALA A O 1
ATOM 1037 N N . ALA A 1 138 ? 10.192 -13.743 4.061 1.00 34.88 138 ALA A N 1
ATOM 1038 C CA . ALA A 1 138 ? 10.838 -14.991 4.463 1.00 34.88 138 ALA A CA 1
ATOM 1039 C C . ALA A 1 138 ? 9.770 -16.068 4.763 1.00 34.88 138 ALA A C 1
ATOM 1041 O O . ALA A 1 138 ? 8.801 -15.772 5.470 1.00 34.88 138 ALA A O 1
ATOM 1042 N N . PRO A 1 139 ? 9.941 -17.333 4.332 1.00 49.41 139 PRO A N 1
ATOM 1043 C CA . PRO A 1 139 ? 9.129 -18.436 4.817 1.00 49.41 139 PRO A CA 1
ATOM 1044 C C . PRO A 1 139 ? 9.739 -18.927 6.135 1.00 49.41 139 PRO A C 1
ATOM 1046 O O . PRO A 1 139 ? 10.620 -19.780 6.146 1.00 49.41 139 PRO A O 1
ATOM 1049 N N . VAL A 1 140 ? 9.310 -18.379 7.272 1.00 33.41 140 VAL A N 1
ATOM 1050 C CA . VAL A 1 140 ? 9.716 -18.897 8.588 1.00 33.41 140 VAL A CA 1
ATOM 1051 C C . VAL A 1 140 ? 8.519 -18.843 9.515 1.00 33.41 140 VAL A C 1
ATOM 1053 O O . VAL A 1 140 ? 8.246 -17.783 10.054 1.00 33.41 140 VAL A O 1
ATOM 1056 N N . LEU A 1 141 ? 7.809 -19.972 9.656 1.00 35.62 141 LEU A N 1
ATOM 1057 C CA . LEU A 1 141 ? 6.933 -20.352 10.783 1.00 35.62 141 LEU A CA 1
ATOM 1058 C C . LEU A 1 141 ? 6.427 -19.186 11.661 1.00 35.62 141 LEU A C 1
ATOM 1060 O O . LEU A 1 141 ? 6.613 -19.178 12.877 1.00 35.62 141 LEU A O 1
ATOM 1064 N N . ALA A 1 142 ? 5.797 -18.192 11.045 1.00 40.47 142 ALA A N 1
ATOM 1065 C CA . ALA A 1 142 ? 5.241 -17.049 11.732 1.00 40.47 142 ALA A CA 1
ATOM 1066 C C . ALA A 1 142 ? 3.757 -17.343 11.867 1.00 40.47 142 ALA A C 1
ATOM 1068 O O . ALA A 1 142 ? 3.068 -17.553 10.868 1.00 40.47 142 ALA A O 1
ATOM 1069 N N . VAL A 1 143 ? 3.241 -17.323 13.095 1.00 44.25 143 VAL A N 1
ATOM 1070 C CA . VAL A 1 143 ? 1.858 -16.878 13.274 1.00 44.25 143 VAL A CA 1
ATOM 1071 C C . VAL A 1 143 ? 1.766 -15.609 12.431 1.00 44.25 143 VAL A C 1
ATOM 1073 O O . VAL A 1 143 ? 2.604 -14.726 12.651 1.00 44.25 143 VAL A O 1
ATOM 1076 N N . PRO A 1 144 ? 0.898 -15.537 11.407 1.00 56.09 144 PRO A N 1
ATOM 1077 C CA . PRO A 1 144 ? 0.883 -14.368 10.544 1.00 56.09 144 PRO A CA 1
ATOM 1078 C C . PRO A 1 144 ? 0.762 -13.166 11.482 1.00 56.09 144 PRO A C 1
ATOM 1080 O O . PRO A 1 144 ? -0.059 -13.207 12.395 1.00 56.09 144 PRO A O 1
ATOM 1083 N N . ILE A 1 145 ? 1.644 -12.159 11.374 1.00 59.16 145 ILE A N 1
ATOM 1084 C CA . ILE A 1 145 ? 1.681 -11.012 12.318 1.00 59.16 145 ILE A CA 1
ATOM 1085 C C . ILE A 1 145 ? 0.295 -10.350 12.389 1.00 59.16 145 ILE A C 1
ATOM 1087 O O . ILE A 1 145 ? -0.103 -9.762 13.393 1.00 59.16 145 ILE A O 1
ATOM 1091 N N . ILE A 1 146 ? -0.501 -10.575 11.350 1.00 60.88 146 ILE A N 1
ATOM 1092 C CA . ILE A 1 146 ? -1.919 -10.282 11.272 1.00 60.88 146 ILE A CA 1
ATOM 1093 C C . ILE A 1 146 ? -2.812 -10.942 12.323 1.00 60.88 146 ILE A C 1
ATOM 1095 O O . ILE A 1 146 ? -3.949 -10.523 12.459 1.00 60.88 146 ILE A O 1
ATOM 1099 N N . ASN A 1 147 ? -2.303 -11.896 13.094 1.00 74.38 147 ASN A N 1
ATOM 1100 C CA . ASN A 1 147 ? -2.922 -12.537 14.252 1.00 74.38 147 ASN A CA 1
ATOM 1101 C C . ASN A 1 147 ? -2.084 -12.325 15.529 1.00 74.38 147 ASN A C 1
ATOM 1103 O O . ASN A 1 147 ? -2.401 -12.889 16.575 1.00 74.38 147 ASN A O 1
ATOM 1107 N N . ALA A 1 148 ? -1.007 -11.532 15.469 1.00 73.12 148 ALA A N 1
ATOM 1108 C CA . ALA A 1 148 ? -0.172 -11.251 16.629 1.00 73.12 148 ALA A CA 1
ATOM 1109 C C . ALA A 1 148 ? -0.941 -10.452 17.689 1.00 73.12 148 ALA A C 1
ATOM 1111 O O . ALA A 1 148 ? -1.735 -9.554 17.376 1.00 73.12 148 ALA A O 1
ATOM 1112 N N . LYS A 1 149 ? -0.657 -10.789 18.949 1.00 83.62 149 LYS A N 1
ATOM 1113 C CA . LYS A 1 149 ? -1.098 -10.085 20.151 1.00 83.62 149 LYS A CA 1
ATOM 1114 C C . LYS A 1 149 ? 0.115 -9.946 21.093 1.00 83.62 149 LYS A C 1
ATOM 1116 O O . LYS A 1 149 ? 0.546 -10.959 21.6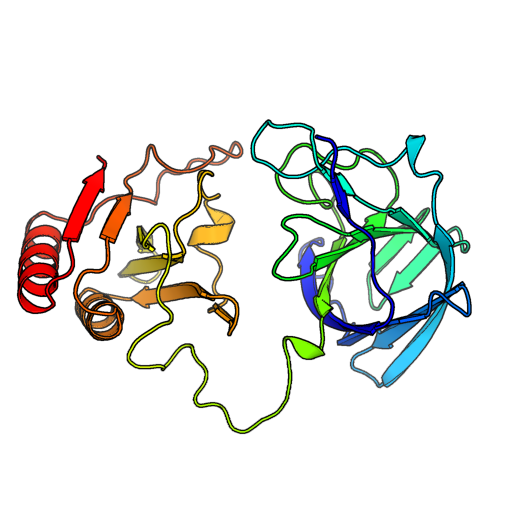43 1.00 83.62 149 LYS A O 1
ATOM 1121 N N . PRO A 1 150 ? 0.677 -8.740 21.277 1.00 86.81 150 PRO A N 1
ATOM 1122 C CA . PRO A 1 150 ? 0.249 -7.486 20.663 1.00 86.81 150 PRO A CA 1
ATOM 1123 C C . PRO A 1 150 ? 0.701 -7.341 19.195 1.00 86.81 150 PRO A C 1
ATOM 1125 O O . PRO A 1 150 ? 1.642 -7.994 18.743 1.00 86.81 150 PRO A O 1
ATOM 1128 N N . LEU A 1 151 ? 0.030 -6.454 18.464 1.00 89.69 151 LEU A N 1
ATOM 1129 C CA . LEU A 1 151 ? 0.480 -5.870 17.206 1.00 89.69 151 LEU A CA 1
ATOM 1130 C C . LEU A 1 151 ? 1.762 -5.044 17.426 1.00 89.69 151 LEU A C 1
ATOM 1132 O O . LEU A 1 151 ? 2.010 -4.581 18.545 1.00 89.69 151 LEU A O 1
ATOM 1136 N N . PRO A 1 152 ? 2.575 -4.824 16.374 1.00 87.12 152 PRO A N 1
ATOM 1137 C CA . PRO A 1 152 ? 3.769 -3.991 16.473 1.00 87.12 152 PRO A CA 1
ATOM 1138 C C . PRO A 1 152 ? 3.460 -2.589 17.032 1.00 87.12 152 PRO A C 1
ATOM 1140 O O . PRO A 1 152 ? 2.420 -2.013 16.721 1.00 87.12 152 PRO A O 1
ATOM 1143 N N . PRO A 1 153 ? 4.332 -1.980 17.846 1.00 85.62 153 PRO A N 1
ATOM 1144 C CA . PRO A 1 153 ? 4.143 -0.591 18.246 1.00 85.62 153 PRO A CA 1
ATOM 1145 C C . PRO A 1 153 ? 4.302 0.345 17.037 1.00 85.62 153 PRO A C 1
ATOM 1147 O O . PRO A 1 153 ? 5.174 0.139 16.194 1.00 85.62 153 PRO A O 1
ATOM 1150 N N . SER A 1 154 ? 3.499 1.411 16.980 1.00 85.38 154 SER A N 1
ATOM 1151 C CA . SER A 1 154 ? 3.636 2.478 15.983 1.00 85.38 154 SER A CA 1
ATOM 1152 C C . SER A 1 154 ? 4.056 3.780 16.656 1.00 85.38 154 SER A C 1
ATOM 1154 O O . SER A 1 154 ? 3.367 4.271 17.549 1.00 85.38 154 SER A O 1
ATOM 1156 N N . MET A 1 155 ? 5.152 4.386 16.187 1.00 82.12 155 MET A N 1
ATOM 1157 C CA . MET A 1 155 ? 5.638 5.676 16.702 1.00 82.12 155 MET A CA 1
ATOM 1158 C C . MET A 1 155 ? 4.614 6.811 16.575 1.00 82.12 155 MET A C 1
ATOM 1160 O O . MET A 1 155 ? 4.673 7.768 17.341 1.00 82.12 155 MET A O 1
ATOM 1164 N N . LYS A 1 156 ? 3.709 6.730 15.594 1.00 85.50 156 LYS A N 1
ATOM 1165 C CA . LYS A 1 156 ? 2.652 7.727 15.356 1.00 85.50 156 LYS A CA 1
ATOM 1166 C C . LYS A 1 156 ? 1.276 7.249 15.804 1.00 85.50 156 LYS A C 1
ATOM 1168 O O . LYS A 1 156 ? 0.290 7.934 15.558 1.00 85.50 156 LYS A O 1
ATOM 1173 N N . GLY A 1 157 ? 1.212 6.077 16.429 1.00 92.56 157 GLY A N 1
ATOM 1174 C CA . GLY A 1 157 ? -0.044 5.411 16.712 1.00 92.56 157 GLY A CA 1
ATOM 1175 C C . GLY A 1 157 ? -0.707 4.844 15.459 1.00 92.56 157 GLY A C 1
ATOM 1176 O O . GLY A 1 157 ? -0.069 4.613 14.423 1.00 92.56 157 GLY A O 1
ATOM 1177 N N . TYR A 1 158 ? -1.996 4.591 15.586 1.00 95.44 158 TYR A N 1
ATOM 1178 C CA . TYR A 1 158 ? -2.822 3.967 14.568 1.00 95.44 158 TYR A CA 1
ATOM 1179 C C . TYR A 1 158 ? -3.955 4.896 14.140 1.00 95.44 158 TYR A C 1
ATOM 1181 O O . TYR A 1 158 ? -4.426 5.736 14.909 1.00 95.44 158 TYR A O 1
ATOM 1189 N N . GLU A 1 159 ? -4.406 4.717 12.909 1.00 95.44 159 GLU A N 1
ATOM 1190 C CA . GLU A 1 159 ? -5.609 5.326 12.361 1.00 95.44 159 GLU A CA 1
ATOM 1191 C C . GLU A 1 159 ? -6.686 4.243 12.230 1.00 95.44 159 GLU A C 1
ATOM 1193 O O . GLU A 1 159 ? -6.394 3.102 11.865 1.00 95.44 159 GLU A O 1
ATOM 1198 N N . LEU A 1 160 ? -7.924 4.597 12.557 1.00 96.31 160 LEU A N 1
ATOM 1199 C CA . LEU A 1 160 ? -9.099 3.751 12.395 1.00 96.31 160 LEU A CA 1
ATOM 1200 C C . LEU A 1 160 ? -10.053 4.429 11.419 1.00 96.31 160 LEU A C 1
ATOM 1202 O O . LEU A 1 160 ? -10.385 5.603 11.582 1.00 96.31 160 LEU A O 1
ATOM 1206 N N . TYR A 1 161 ? -10.500 3.669 10.433 1.00 94.19 161 TYR A N 1
ATOM 1207 C CA . TYR A 1 161 ? -11.500 4.082 9.461 1.00 94.19 161 TYR A CA 1
ATOM 1208 C C . TYR A 1 161 ? -12.672 3.112 9.507 1.00 94.19 161 TYR A C 1
ATOM 1210 O O . TYR A 1 161 ? -12.479 1.926 9.777 1.00 94.19 161 TYR A O 1
ATOM 1218 N N . SER A 1 162 ? -13.872 3.609 9.233 1.00 93.44 162 SER A N 1
ATOM 1219 C CA . SER A 1 162 ? -15.089 2.804 9.182 1.00 93.44 162 SER A CA 1
ATOM 1220 C C . SER A 1 162 ? -15.919 3.160 7.963 1.00 93.44 162 SER A C 1
ATOM 1222 O O . SER A 1 162 ? -15.985 4.326 7.586 1.00 93.44 162 SER A O 1
ATOM 1224 N N . TRP A 1 163 ? -16.547 2.157 7.363 1.00 91.56 163 TRP A N 1
ATOM 1225 C CA . TRP A 1 163 ? -17.529 2.330 6.300 1.00 91.56 163 TRP A CA 1
ATOM 1226 C C . TRP A 1 163 ? -18.596 1.255 6.405 1.00 91.56 163 TRP A C 1
ATOM 1228 O O . TRP A 1 163 ? -18.387 0.209 7.023 1.00 91.56 163 TRP A O 1
ATOM 1238 N N . TYR A 1 164 ? -19.747 1.531 5.814 1.00 87.81 164 TYR A N 1
ATOM 1239 C CA . TYR A 1 164 ? -20.840 0.580 5.744 1.00 87.81 164 TYR A CA 1
ATOM 1240 C C . TYR A 1 164 ? -20.914 0.004 4.330 1.00 87.81 164 TYR A C 1
ATOM 1242 O O . TYR A 1 164 ? -20.893 0.751 3.351 1.00 87.81 164 TYR A O 1
ATOM 1250 N N . ASP A 1 165 ? -20.937 -1.322 4.238 1.00 83.69 165 ASP A N 1
ATOM 1251 C CA . ASP A 1 165 ? -21.197 -2.050 3.002 1.00 83.69 165 ASP A CA 1
ATOM 1252 C C . ASP A 1 165 ? -22.694 -2.369 2.931 1.00 83.69 165 ASP A C 1
ATOM 1254 O O . ASP A 1 165 ? -23.206 -3.172 3.716 1.00 83.69 165 ASP A O 1
ATOM 1258 N N . GLU A 1 166 ? -23.397 -1.710 2.007 1.00 79.81 166 GLU A N 1
ATOM 1259 C CA . GLU A 1 166 ? -24.834 -1.905 1.800 1.00 79.81 166 GLU A CA 1
ATOM 1260 C C . GLU A 1 166 ? -25.159 -3.282 1.205 1.00 79.81 166 GLU A C 1
ATOM 1262 O O . GLU A 1 166 ? -26.222 -3.829 1.495 1.00 79.81 166 GLU A O 1
ATOM 1267 N N . GLU A 1 167 ? -24.265 -3.865 0.396 1.00 75.44 167 GLU A N 1
ATOM 1268 C CA . GLU A 1 167 ? -24.496 -5.182 -0.213 1.00 75.44 167 GLU A CA 1
ATOM 1269 C C . GLU A 1 167 ? -24.349 -6.301 0.825 1.00 75.44 167 GLU A C 1
ATOM 1271 O O . GLU A 1 167 ? -25.127 -7.260 0.831 1.00 75.44 167 GLU A O 1
ATOM 1276 N N . GLY A 1 168 ? -23.374 -6.156 1.725 1.00 74.75 168 GLY A N 1
ATOM 1277 C CA . GLY A 1 168 ? -23.123 -7.071 2.835 1.00 74.75 168 GLY A CA 1
ATOM 1278 C C . GLY A 1 168 ? -23.944 -6.806 4.102 1.00 74.75 168 GLY A C 1
ATOM 1279 O O . GLY A 1 168 ? -23.864 -7.616 5.027 1.00 74.75 168 GLY A O 1
ATOM 1280 N N . ASP A 1 169 ? -24.700 -5.700 4.165 1.00 82.94 169 ASP A N 1
ATOM 1281 C CA . ASP A 1 169 ? -25.401 -5.201 5.365 1.00 82.94 169 ASP A CA 1
ATOM 1282 C C . ASP A 1 169 ? -24.491 -5.224 6.606 1.00 82.94 169 ASP A C 1
ATOM 1284 O O . ASP A 1 169 ? -24.805 -5.792 7.660 1.00 82.94 169 ASP A O 1
ATOM 1288 N N . SER A 1 170 ? -23.279 -4.680 6.464 1.00 89.12 170 SER A N 1
ATOM 1289 C CA . SER A 1 170 ? -22.289 -4.791 7.528 1.00 89.12 170 SER A CA 1
ATOM 1290 C C . SER A 1 170 ? -21.343 -3.602 7.611 1.00 89.12 170 SER A C 1
ATOM 1292 O O . SER A 1 170 ? -20.977 -2.971 6.624 1.00 89.12 170 SER A O 1
ATOM 1294 N N . TRP A 1 171 ? -20.935 -3.289 8.840 1.00 92.31 171 TRP A N 1
ATOM 1295 C CA . TRP A 1 171 ? -19.891 -2.304 9.086 1.00 92.31 171 TRP A CA 1
ATOM 1296 C C . TRP A 1 171 ? -18.520 -2.932 8.921 1.00 92.31 171 TRP A C 1
ATOM 1298 O O . TRP A 1 171 ? -18.224 -3.947 9.553 1.00 92.31 171 TRP A O 1
ATOM 1308 N N . HIS A 1 172 ? -17.662 -2.260 8.172 1.00 93.25 172 HIS A N 1
ATOM 1309 C CA . HIS A 1 172 ? -16.258 -2.587 8.022 1.00 93.25 172 HIS A CA 1
ATOM 1310 C C . HIS A 1 172 ? -15.401 -1.560 8.754 1.00 93.25 172 HIS A C 1
ATOM 1312 O O . HIS A 1 172 ? -15.735 -0.375 8.836 1.00 93.25 172 HIS A O 1
ATOM 1318 N N . TYR A 1 173 ? -14.280 -2.032 9.287 1.00 94.81 173 TYR A N 1
ATOM 1319 C CA . TYR A 1 173 ? -13.339 -1.232 10.051 1.00 94.81 173 TYR A CA 1
ATOM 1320 C C . TYR A 1 173 ? -11.920 -1.569 9.625 1.00 94.81 173 TYR A C 1
ATOM 1322 O O . TYR A 1 173 ? -11.519 -2.725 9.731 1.00 94.81 173 TYR A O 1
ATOM 1330 N N . THR A 1 174 ? -11.145 -0.565 9.219 1.00 94.69 174 THR A N 1
ATOM 1331 C CA . THR A 1 174 ? -9.718 -0.723 8.920 1.00 94.69 174 THR A CA 1
ATOM 1332 C C . THR A 1 174 ? -8.877 -0.030 9.974 1.00 94.69 174 THR A C 1
ATOM 1334 O O . THR A 1 174 ? -8.933 1.192 10.120 1.00 94.69 174 THR A O 1
ATOM 1337 N N . LEU A 1 175 ? -8.055 -0.812 10.671 1.00 95.44 175 LEU A N 1
ATOM 1338 C CA . LEU A 1 175 ? -6.958 -0.317 11.494 1.00 95.44 175 LEU A CA 1
ATOM 1339 C C . LEU A 1 175 ? -5.699 -0.243 10.630 1.00 95.44 175 LEU A C 1
ATOM 1341 O O . LEU A 1 175 ? -5.254 -1.269 10.117 1.00 95.44 175 LEU A O 1
ATOM 1345 N N . ILE A 1 176 ? -5.097 0.936 10.509 1.00 93.31 176 ILE A N 1
ATOM 1346 C CA . ILE A 1 176 ? -3.893 1.152 9.704 1.00 93.31 176 ILE A CA 1
ATOM 1347 C C . ILE A 1 176 ? -2.828 1.934 10.478 1.00 93.31 176 ILE A C 1
ATOM 1349 O O . ILE A 1 176 ? -3.141 2.774 11.321 1.00 93.31 176 ILE A O 1
ATOM 1353 N N . THR A 1 177 ? -1.546 1.662 10.227 1.00 91.81 177 THR A N 1
ATOM 1354 C CA . THR A 1 177 ? -0.441 2.407 10.846 1.00 91.81 177 THR A CA 1
ATOM 1355 C C . THR A 1 177 ? -0.527 3.891 10.474 1.00 91.81 177 THR A C 1
ATOM 1357 O O . THR A 1 177 ? -0.552 4.251 9.291 1.00 91.81 177 THR A O 1
ATOM 1360 N N . GLY A 1 178 ? -0.529 4.755 11.495 1.00 88.00 178 GLY A N 1
ATOM 1361 C CA . GLY A 1 178 ? -0.648 6.200 11.329 1.00 88.00 178 GLY A CA 1
ATOM 1362 C C . GLY A 1 178 ? 0.550 6.817 10.608 1.00 88.00 178 GLY A C 1
ATOM 1363 O O . GLY A 1 178 ? 1.710 6.455 10.845 1.00 88.00 178 GLY A O 1
ATOM 1364 N N . THR A 1 179 ? 0.289 7.777 9.718 1.00 84.06 179 THR A N 1
ATOM 1365 C CA . THR A 1 179 ? 1.339 8.454 8.933 1.00 84.06 179 THR A CA 1
ATOM 1366 C C . THR A 1 179 ? 1.175 9.977 8.943 1.00 84.06 179 THR A C 1
ATOM 1368 O O . THR A 1 179 ? 0.233 10.505 9.508 1.00 84.06 179 THR A O 1
ATOM 1371 N N . ASN A 1 180 ? 2.115 10.723 8.340 1.00 82.19 180 ASN A N 1
ATOM 1372 C CA . ASN A 1 180 ? 1.944 12.179 8.140 1.00 82.19 180 ASN A CA 1
ATOM 1373 C C . ASN A 1 180 ? 1.206 12.499 6.825 1.00 82.19 180 ASN A C 1
ATOM 1375 O O . ASN A 1 180 ? 1.350 13.600 6.300 1.00 82.19 180 ASN A O 1
ATOM 1379 N N . ARG A 1 181 ? 0.497 11.523 6.255 1.00 81.94 181 ARG A N 1
ATOM 1380 C CA . ARG A 1 181 ? -0.248 11.647 5.004 1.00 81.94 181 ARG A CA 1
ATOM 1381 C C . ARG A 1 181 ? -1.669 11.152 5.240 1.00 81.94 181 ARG A C 1
ATOM 1383 O O . ARG A 1 181 ? -1.864 10.229 6.028 1.00 81.94 181 ARG A O 1
ATOM 1390 N N . LEU A 1 182 ? -2.616 11.763 4.543 1.00 80.69 182 LEU A N 1
ATOM 1391 C CA . LEU A 1 182 ? -3.971 11.250 4.425 1.00 80.69 182 LEU A CA 1
ATOM 1392 C C . LEU A 1 182 ? -3.965 9.913 3.660 1.00 80.69 182 LEU A C 1
ATOM 1394 O O . LEU A 1 182 ? -3.096 9.654 2.827 1.00 80.69 182 LEU A O 1
ATOM 1398 N N . LYS A 1 183 ? -4.908 9.028 3.969 1.00 83.44 183 LYS A N 1
ATOM 1399 C CA . LYS A 1 183 ? -5.057 7.750 3.262 1.00 83.44 183 LYS A CA 1
ATOM 1400 C C . LYS A 1 183 ? -5.965 7.928 2.055 1.00 83.44 183 LYS A C 1
ATOM 1402 O O . LYS A 1 183 ? -6.862 8.768 2.087 1.00 83.44 183 LYS A O 1
ATOM 1407 N N . THR A 1 184 ? -5.750 7.147 1.001 1.00 83.44 184 THR A N 1
ATOM 1408 C CA . THR A 1 184 ? -6.736 7.071 -0.085 1.00 83.44 184 THR A CA 1
ATOM 1409 C C . THR A 1 184 ? -7.860 6.120 0.316 1.00 83.44 184 THR A C 1
ATOM 1411 O O . THR A 1 184 ? -7.659 5.226 1.140 1.00 83.44 184 THR A O 1
ATOM 1414 N N . PHE A 1 185 ? -9.042 6.289 -0.280 1.00 82.50 185 PHE A N 1
ATOM 1415 C CA . PHE A 1 185 ? -10.156 5.363 -0.066 1.00 82.50 185 PHE A CA 1
ATOM 1416 C C . PHE A 1 185 ? -9.760 3.918 -0.404 1.00 82.50 185 PHE A C 1
ATOM 1418 O O . PHE A 1 185 ? -9.958 3.026 0.412 1.00 82.50 185 PHE A O 1
ATOM 1425 N N . GLU A 1 186 ? -9.115 3.710 -1.554 1.00 80.44 186 GLU A N 1
ATOM 1426 C CA . GLU A 1 186 ? -8.625 2.398 -2.000 1.00 80.44 186 GLU A CA 1
ATOM 1427 C C . GLU A 1 186 ? -7.633 1.762 -1.013 1.00 80.44 186 GLU A C 1
ATOM 1429 O O . GLU A 1 186 ? -7.658 0.556 -0.804 1.00 80.44 186 GLU A O 1
ATOM 1434 N N . GLU A 1 187 ? -6.758 2.548 -0.374 1.00 79.81 187 GLU A N 1
ATOM 1435 C CA . GLU A 1 187 ? -5.815 2.029 0.629 1.00 79.81 187 GLU A CA 1
ATOM 1436 C C . GLU A 1 187 ? -6.539 1.529 1.885 1.00 79.81 187 GLU A C 1
ATOM 1438 O O . GLU A 1 187 ? -6.138 0.528 2.480 1.00 79.81 187 GLU A O 1
ATOM 1443 N N . VAL A 1 188 ? -7.603 2.225 2.287 1.00 86.56 188 VAL A N 1
ATOM 1444 C CA . VAL A 1 188 ? -8.400 1.887 3.470 1.00 86.56 188 VAL A CA 1
ATOM 1445 C C . VAL A 1 188 ? -9.299 0.677 3.216 1.00 86.56 188 VAL A C 1
ATOM 1447 O O . VAL A 1 188 ? -9.463 -0.144 4.122 1.00 86.56 188 VAL A O 1
ATOM 1450 N N . THR A 1 189 ? -9.862 0.563 2.012 1.00 84.19 189 THR A N 1
ATOM 1451 C CA . THR A 1 189 ? -10.884 -0.439 1.668 1.00 84.19 189 THR A CA 1
ATOM 1452 C C . THR A 1 189 ? -10.365 -1.638 0.886 1.00 84.19 189 THR A C 1
ATOM 1454 O O . THR A 1 189 ? -11.132 -2.568 0.668 1.00 84.19 189 THR A O 1
ATOM 1457 N N . ALA A 1 190 ? -9.085 -1.672 0.499 1.00 79.00 190 ALA A N 1
ATOM 1458 C CA . ALA A 1 190 ? -8.494 -2.851 -0.132 1.00 79.00 190 ALA A CA 1
ATOM 1459 C C . ALA A 1 190 ? -8.740 -4.112 0.711 1.00 79.00 190 ALA A C 1
ATOM 1461 O O . ALA A 1 190 ? -8.553 -4.076 1.922 1.00 79.00 190 ALA A O 1
ATOM 1462 N N . ASP A 1 191 ? -9.080 -5.240 0.090 1.00 71.75 191 ASP A N 1
ATOM 1463 C CA . ASP A 1 191 ? -9.358 -6.494 0.813 1.00 71.75 191 ASP A CA 1
ATOM 1464 C C . ASP A 1 191 ? -8.113 -7.096 1.482 1.00 71.75 191 ASP A C 1
ATOM 1466 O O . ASP A 1 191 ? -8.202 -7.909 2.400 1.00 71.75 191 ASP A O 1
ATOM 1470 N N . GLU A 1 192 ? -6.925 -6.695 1.028 1.00 72.81 192 GLU A N 1
ATOM 1471 C CA . GLU A 1 192 ? -5.672 -7.261 1.498 1.00 72.81 192 GLU A CA 1
ATOM 1472 C C . GLU A 1 192 ? -5.290 -6.773 2.881 1.00 72.81 192 GLU A C 1
ATOM 1474 O O . GLU A 1 192 ? -5.260 -5.585 3.199 1.00 72.81 192 GLU A O 1
ATOM 1479 N N . ASP A 1 193 ? -4.900 -7.739 3.682 1.00 78.81 193 ASP A N 1
ATOM 1480 C CA . ASP A 1 193 ? -4.705 -7.610 5.098 1.00 78.81 193 ASP A CA 1
ATOM 1481 C C . ASP A 1 193 ? -3.192 -7.768 5.335 1.00 78.81 193 ASP A C 1
ATOM 1483 O O . ASP A 1 193 ? -2.576 -8.765 4.949 1.00 78.81 193 ASP A O 1
ATOM 1487 N N . GLN A 1 194 ? -2.542 -6.730 5.865 1.00 77.06 194 GLN A N 1
ATOM 1488 C CA . GLN A 1 194 ? -1.085 -6.588 5.851 1.00 77.06 194 GLN A CA 1
ATOM 1489 C C . GLN A 1 194 ? -0.553 -6.313 7.255 1.00 77.06 194 GLN A C 1
ATOM 1491 O O . GLN A 1 194 ? -0.972 -5.378 7.925 1.00 77.06 194 GLN A O 1
ATOM 1496 N N . ALA A 1 195 ? 0.432 -7.089 7.699 1.00 74.69 195 ALA A N 1
ATOM 1497 C CA . ALA A 1 195 ? 1.192 -6.785 8.904 1.00 74.69 195 ALA A CA 1
ATOM 1498 C C . ALA A 1 195 ? 2.646 -7.218 8.709 1.00 74.69 195 ALA A C 1
ATOM 1500 O O . ALA A 1 195 ? 2.927 -8.405 8.536 1.00 74.69 195 ALA A O 1
ATOM 1501 N N . THR A 1 196 ? 3.574 -6.263 8.714 1.00 67.75 196 THR A N 1
ATOM 1502 C CA . THR A 1 196 ? 4.996 -6.512 8.451 1.00 67.75 196 THR A CA 1
ATOM 1503 C C . THR A 1 196 ? 5.833 -6.366 9.718 1.00 67.75 196 THR A C 1
ATOM 1505 O O . THR A 1 196 ? 5.469 -5.650 10.654 1.00 67.75 196 THR A O 1
ATOM 1508 N N . GLN A 1 197 ? 7.011 -7.001 9.742 1.00 56.19 197 GLN A N 1
ATOM 1509 C CA . GLN A 1 197 ? 7.990 -6.793 10.819 1.00 56.19 197 GLN A CA 1
ATOM 1510 C C . GLN A 1 197 ? 8.465 -5.332 10.911 1.00 56.19 197 GLN A C 1
ATOM 1512 O O . GLN A 1 197 ? 8.884 -4.894 11.978 1.00 56.19 197 GLN A O 1
ATOM 1517 N N . GLY A 1 198 ? 8.350 -4.564 9.820 1.00 59.19 198 GLY A N 1
ATOM 1518 C CA . GLY A 1 198 ? 8.658 -3.132 9.769 1.00 59.19 198 GLY A CA 1
ATOM 1519 C C . GLY A 1 198 ? 7.623 -2.229 10.452 1.00 59.19 198 GLY A C 1
ATOM 1520 O O . GLY A 1 198 ? 7.747 -1.010 10.375 1.00 59.19 198 GLY A O 1
ATOM 1521 N N . GLY A 1 199 ? 6.600 -2.797 11.101 1.00 69.50 199 GLY A N 1
ATOM 1522 C CA . GLY A 1 199 ? 5.592 -2.043 11.853 1.00 69.50 199 GLY A CA 1
ATOM 1523 C C . GLY A 1 199 ? 4.475 -1.444 10.996 1.00 69.50 199 GLY A C 1
ATOM 1524 O O . GLY A 1 199 ? 3.657 -0.674 11.502 1.00 69.50 199 GLY A O 1
ATOM 1525 N N . TRP A 1 200 ? 4.415 -1.795 9.707 1.00 80.19 200 TRP A N 1
ATOM 1526 C CA . TRP A 1 200 ? 3.253 -1.489 8.882 1.00 80.19 200 TRP A CA 1
ATOM 1527 C C . TRP A 1 200 ? 2.149 -2.501 9.158 1.00 80.19 200 TRP A C 1
ATOM 1529 O O . TRP A 1 200 ? 2.370 -3.705 9.040 1.00 80.19 200 TRP A O 1
ATOM 1539 N N . VAL A 1 201 ? 0.970 -2.004 9.501 1.00 88.25 201 VAL A N 1
ATOM 1540 C CA . VAL A 1 201 ? -0.235 -2.780 9.762 1.00 88.25 201 VAL A CA 1
ATOM 1541 C C . VAL A 1 201 ? -1.372 -2.125 8.988 1.00 88.25 201 VAL A C 1
ATOM 1543 O O . VAL A 1 201 ? -1.518 -0.906 9.033 1.00 88.25 201 VAL A O 1
ATOM 1546 N N . LYS A 1 202 ? -2.169 -2.933 8.300 1.00 90.44 202 LYS A N 1
ATOM 1547 C CA . LYS A 1 202 ? -3.484 -2.622 7.752 1.00 90.44 202 LYS A CA 1
ATOM 1548 C C . LYS A 1 202 ? -4.321 -3.878 7.953 1.00 90.44 202 LYS A C 1
ATOM 1550 O O . LYS A 1 202 ? -3.977 -4.918 7.402 1.00 90.44 202 LYS A O 1
ATOM 1555 N N . ILE A 1 203 ? -5.358 -3.807 8.775 1.00 91.31 203 ILE A N 1
ATOM 1556 C CA . ILE A 1 203 ? -6.232 -4.947 9.064 1.00 91.31 203 ILE A CA 1
ATOM 1557 C C . ILE A 1 203 ? -7.675 -4.484 8.964 1.00 91.31 203 ILE A C 1
ATOM 1559 O O . ILE A 1 203 ? -8.040 -3.512 9.630 1.00 91.31 203 ILE A O 1
ATOM 1563 N N . THR A 1 204 ? -8.472 -5.187 8.166 1.00 91.12 204 THR A N 1
ATOM 1564 C CA . THR A 1 204 ? -9.900 -4.941 7.990 1.00 91.12 204 THR A CA 1
ATOM 1565 C C . THR A 1 204 ? -10.714 -6.024 8.677 1.00 91.12 204 THR A C 1
ATOM 1567 O O . THR A 1 204 ? -10.489 -7.218 8.502 1.00 91.12 204 THR A O 1
ATOM 1570 N N . VAL A 1 205 ? -11.686 -5.601 9.475 1.00 91.56 205 VAL A N 1
ATOM 1571 C CA . VAL A 1 205 ? -12.619 -6.487 10.174 1.00 91.56 205 VAL A CA 1
ATOM 1572 C C . VAL A 1 205 ? -14.044 -6.005 9.982 1.00 91.56 205 VAL A C 1
ATOM 1574 O O . VAL A 1 205 ? -14.290 -4.817 9.779 1.00 91.56 205 VAL A O 1
ATOM 1577 N N . THR A 1 206 ? -14.990 -6.929 10.092 1.00 91.94 206 THR A N 1
ATOM 1578 C CA . THR A 1 206 ? -16.422 -6.646 9.999 1.00 91.94 206 THR A CA 1
ATOM 1579 C C . THR A 1 206 ? -17.088 -6.713 11.369 1.00 91.94 206 THR A C 1
ATOM 1581 O O . THR A 1 206 ? -16.811 -7.610 12.172 1.00 91.94 206 THR A O 1
ATOM 1584 N N . GLY A 1 207 ? -18.018 -5.796 11.619 1.00 89.81 207 GLY A N 1
ATOM 1585 C CA . GLY A 1 207 ? -18.836 -5.747 12.825 1.00 89.81 207 GLY A CA 1
ATOM 1586 C C . GLY A 1 207 ? -18.095 -5.278 14.081 1.00 89.81 207 GLY A C 1
ATOM 1587 O O . GLY A 1 207 ? -16.868 -5.307 14.193 1.00 89.81 207 GLY A O 1
ATOM 1588 N N . THR A 1 208 ? -18.872 -4.842 15.071 1.00 93.75 208 THR A N 1
ATOM 1589 C CA . THR A 1 208 ? -18.350 -4.267 16.321 1.00 93.75 208 THR A CA 1
ATOM 1590 C C . THR A 1 208 ? -17.503 -5.256 17.122 1.00 93.75 208 THR A C 1
ATOM 1592 O O . THR A 1 208 ? -16.499 -4.868 17.713 1.00 93.75 208 THR A O 1
ATOM 1595 N N . GLU A 1 209 ? -17.867 -6.539 17.129 1.00 92.62 209 GLU A N 1
ATOM 1596 C CA . GLU A 1 209 ? -17.094 -7.570 17.833 1.00 92.62 209 GLU A CA 1
ATOM 1597 C C . GLU A 1 209 ? -15.758 -7.859 17.138 1.00 92.62 209 GLU A C 1
ATOM 1599 O O . GLU A 1 209 ? -14.741 -8.018 17.813 1.00 92.62 209 GLU A O 1
ATOM 1604 N N . GLY A 1 210 ? -15.728 -7.829 15.799 1.00 92.50 210 GLY A N 1
ATOM 1605 C CA . GLY A 1 210 ? -14.486 -7.908 15.029 1.00 92.50 210 GLY A CA 1
ATOM 1606 C C . GLY A 1 210 ? -13.547 -6.747 15.358 1.00 92.50 210 GLY A C 1
ATOM 1607 O O . GLY A 1 210 ? -12.363 -6.963 15.622 1.00 92.50 210 GLY A O 1
ATOM 1608 N N . LEU A 1 211 ? -14.087 -5.526 15.446 1.00 96.81 211 LEU A N 1
ATOM 1609 C CA . LEU A 1 211 ? -13.321 -4.350 15.860 1.00 96.81 211 LEU A CA 1
ATOM 1610 C C . LEU A 1 211 ? -12.770 -4.489 17.286 1.00 96.81 211 LEU A C 1
ATOM 1612 O O . LEU A 1 211 ? -11.585 -4.248 17.501 1.00 96.81 211 LEU A O 1
ATOM 1616 N N . LYS A 1 212 ? -13.576 -4.917 18.265 1.00 95.69 212 LYS A N 1
ATOM 1617 C CA . LYS A 1 212 ? -13.086 -5.139 19.640 1.00 95.69 212 LYS A CA 1
ATOM 1618 C C . LYS A 1 212 ? -11.958 -6.171 19.686 1.00 95.69 212 LYS A C 1
ATOM 1620 O O . LYS A 1 212 ? -10.930 -5.916 20.310 1.00 95.69 212 LYS A O 1
ATOM 1625 N N . ALA A 1 213 ? -12.114 -7.291 18.979 1.00 93.25 213 ALA A N 1
ATOM 1626 C CA . ALA A 1 213 ? -11.087 -8.327 18.889 1.00 93.25 213 ALA A CA 1
ATOM 1627 C C . ALA A 1 213 ? -9.793 -7.817 18.229 1.00 93.25 213 ALA A C 1
ATOM 1629 O O . ALA A 1 213 ? -8.695 -8.245 18.593 1.00 93.25 213 ALA A O 1
ATOM 1630 N N . LEU A 1 214 ? -9.903 -6.884 17.280 1.00 94.75 214 LEU A N 1
ATOM 1631 C CA . LEU A 1 214 ? -8.753 -6.210 16.687 1.00 94.75 214 LEU A CA 1
ATOM 1632 C C . LEU A 1 214 ? -8.077 -5.249 17.678 1.00 94.75 214 LEU A C 1
ATOM 1634 O O . LEU A 1 214 ? -6.855 -5.272 17.816 1.00 94.75 214 LEU A O 1
ATOM 1638 N N . LEU A 1 215 ? -8.853 -4.448 18.411 1.00 96.62 215 LEU A N 1
ATOM 1639 C CA . LEU A 1 215 ? -8.342 -3.498 19.407 1.00 96.62 215 LEU A CA 1
ATOM 1640 C C . LEU A 1 215 ? -7.655 -4.191 20.587 1.00 96.62 215 LEU A C 1
ATOM 1642 O O . LEU A 1 215 ? -6.635 -3.699 21.063 1.00 96.62 215 LEU A O 1
ATOM 1646 N N . ASP A 1 216 ? -8.128 -5.374 20.986 1.00 95.62 216 ASP A N 1
ATOM 1647 C CA . ASP A 1 216 ? -7.493 -6.237 21.994 1.00 95.62 216 ASP A CA 1
ATOM 1648 C C . ASP A 1 216 ? -6.040 -6.598 21.669 1.00 95.62 216 ASP A C 1
ATOM 1650 O O . ASP A 1 216 ? -5.313 -7.123 22.518 1.00 95.62 216 ASP A O 1
ATOM 1654 N N . ARG A 1 217 ? -5.630 -6.402 20.417 1.00 94.12 217 ARG A N 1
ATOM 1655 C CA . ARG A 1 217 ? -4.286 -6.701 19.944 1.00 94.12 217 ARG A CA 1
ATOM 1656 C C . ARG A 1 217 ? -3.382 -5.481 19.984 1.00 94.12 217 ARG A C 1
ATOM 1658 O O . ARG A 1 217 ? -2.185 -5.645 19.798 1.00 94.12 217 ARG A O 1
ATOM 1665 N N . LEU A 1 218 ? -3.890 -4.280 20.234 1.00 93.94 218 LEU A N 1
ATOM 1666 C CA . LEU A 1 218 ? -3.041 -3.103 20.365 1.00 93.94 218 LEU A CA 1
ATOM 1667 C C . LEU A 1 218 ? -2.276 -3.121 21.701 1.00 93.94 218 LEU A C 1
ATOM 1669 O O . LEU A 1 218 ? -2.829 -3.525 22.726 1.00 93.94 218 LEU A O 1
ATOM 1673 N N . PRO A 1 219 ? -1.005 -2.683 21.721 1.00 91.50 219 PRO A N 1
ATOM 1674 C CA . PRO A 1 219 ? -0.288 -2.463 22.972 1.00 91.50 219 PRO A CA 1
ATOM 1675 C C . PRO A 1 219 ? -1.010 -1.439 23.874 1.00 91.50 219 PRO A C 1
ATOM 1677 O O . PRO A 1 219 ? -1.525 -0.441 23.354 1.00 91.50 219 PRO A O 1
ATOM 1680 N N . PRO A 1 220 ? -0.987 -1.602 25.210 1.00 92.69 220 PRO A N 1
ATOM 1681 C CA . PRO A 1 220 ? -1.430 -0.560 26.137 1.00 92.69 220 PRO A CA 1
ATOM 1682 C C . PRO A 1 220 ? -0.694 0.767 25.900 1.00 92.69 220 PRO A C 1
ATOM 1684 O O . PRO A 1 220 ? 0.487 0.780 25.541 1.00 92.69 220 PRO A O 1
ATOM 1687 N N . GLY A 1 221 ? -1.385 1.893 26.084 1.00 92.38 221 GLY A N 1
ATOM 1688 C CA . GLY A 1 221 ? -0.845 3.237 25.853 1.00 92.38 221 GLY A CA 1
ATOM 1689 C C . GLY A 1 221 ? -0.809 3.682 24.387 1.00 92.38 221 GLY A C 1
ATOM 1690 O O . GLY A 1 221 ? -0.333 4.784 24.108 1.00 92.38 221 GLY A O 1
ATOM 1691 N N . THR A 1 222 ? -1.306 2.858 23.457 1.00 94.69 222 THR A N 1
ATOM 1692 C CA . THR A 1 222 ? -1.392 3.196 22.029 1.00 94.69 222 THR A CA 1
ATOM 1693 C C . THR A 1 222 ? -2.259 4.436 21.800 1.00 94.69 222 THR A C 1
ATOM 1695 O O . THR A 1 222 ? -3.367 4.536 22.327 1.00 94.69 222 THR A O 1
ATOM 1698 N N . GLU A 1 223 ? -1.770 5.359 20.970 1.00 96.38 223 GLU A N 1
ATOM 1699 C CA . GLU A 1 223 ? -2.570 6.451 20.408 1.00 96.38 223 GLU A CA 1
ATOM 1700 C C . GLU A 1 223 ? -3.346 5.914 19.193 1.00 96.38 223 GLU A C 1
ATOM 1702 O O . GLU A 1 223 ? -2.749 5.380 18.254 1.00 96.38 223 GLU A O 1
ATOM 1707 N N . LEU A 1 224 ? -4.672 6.032 19.209 1.00 97.06 224 LEU A N 1
ATOM 1708 C CA . LEU A 1 224 ? -5.562 5.600 18.133 1.00 97.06 224 LEU A CA 1
ATOM 1709 C C . LEU A 1 224 ? -6.422 6.783 17.699 1.00 97.06 224 LEU A C 1
ATOM 1711 O O . LEU A 1 224 ? -7.073 7.408 18.529 1.00 97.06 224 LEU A O 1
ATOM 1715 N N . THR A 1 225 ? -6.454 7.091 16.407 1.00 95.25 225 THR A N 1
ATOM 1716 C CA . THR A 1 225 ? -7.282 8.179 15.871 1.00 95.25 225 THR A CA 1
ATOM 1717 C C . THR A 1 225 ? -8.337 7.623 14.927 1.00 95.25 225 THR A C 1
ATOM 1719 O O . THR A 1 225 ? -7.990 7.103 13.870 1.00 95.25 225 THR A O 1
ATOM 1722 N N . TRP A 1 226 ? -9.616 7.758 15.276 1.00 94.94 226 TRP A N 1
ATOM 1723 C CA . TRP A 1 226 ? -10.723 7.394 14.392 1.00 94.94 226 TRP A CA 1
ATOM 1724 C C . TRP A 1 226 ? -11.057 8.566 13.476 1.00 94.94 226 TRP A C 1
ATOM 1726 O O . TRP A 1 226 ? -11.356 9.668 13.945 1.00 94.94 226 TRP A O 1
ATOM 1736 N N . ARG A 1 227 ? -10.936 8.331 12.173 1.00 89.56 227 ARG A N 1
ATOM 1737 C CA . ARG A 1 227 ? -11.080 9.320 11.107 1.00 89.56 227 ARG A CA 1
ATOM 1738 C C . ARG A 1 227 ? -12.474 9.241 10.480 1.00 89.56 227 ARG A C 1
ATOM 1740 O O . ARG A 1 227 ? -12.918 8.149 10.130 1.00 89.56 227 ARG A O 1
ATOM 1747 N N . GLY A 1 228 ? -13.133 10.395 10.358 1.00 78.62 228 GLY A N 1
ATOM 1748 C CA . GLY A 1 228 ? -14.374 10.573 9.597 1.00 78.62 228 GLY A CA 1
ATOM 1749 C C . GLY A 1 228 ? -14.153 10.883 8.108 1.00 78.62 228 GLY A C 1
ATOM 1750 O O . GLY A 1 228 ? -13.028 10.810 7.607 1.00 78.62 228 GLY A O 1
ATOM 1751 N N . GLU A 1 229 ? -15.242 11.243 7.424 1.00 67.56 229 GLU A N 1
ATOM 1752 C CA . GLU A 1 229 ? -15.345 11.441 5.964 1.00 67.56 229 GLU A CA 1
ATOM 1753 C C . GLU A 1 229 ? -14.321 12.445 5.399 1.00 67.56 229 GLU A C 1
ATOM 1755 O O . GLU A 1 229 ? -13.735 12.212 4.34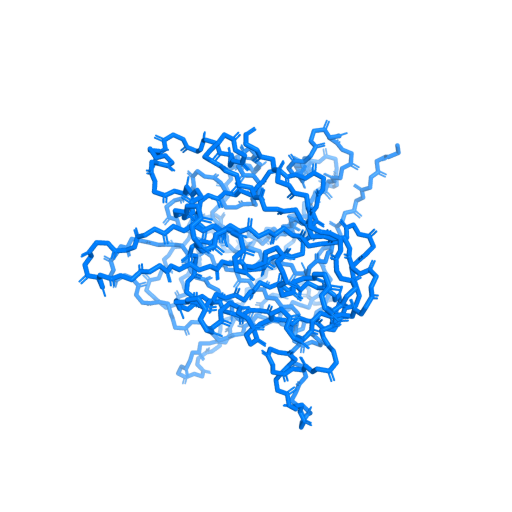1 1.00 67.56 229 GLU A O 1
ATOM 1760 N N . ASP A 1 230 ? -14.013 13.507 6.149 1.00 70.50 230 ASP A N 1
ATOM 1761 C CA . ASP A 1 230 ? -13.145 14.612 5.710 1.00 70.50 230 ASP A CA 1
ATOM 1762 C C . ASP A 1 230 ? -11.634 14.292 5.735 1.00 70.50 230 ASP A C 1
ATOM 1764 O O . ASP A 1 230 ? -10.797 15.134 5.397 1.00 70.50 230 ASP A O 1
ATOM 1768 N N . TRP A 1 231 ? -11.250 13.078 6.146 1.00 71.06 231 TRP A N 1
ATOM 1769 C CA . TRP A 1 231 ? -9.855 12.698 6.414 1.00 71.06 231 TRP A CA 1
ATOM 1770 C C . TRP A 1 231 ? -9.267 11.680 5.426 1.00 71.06 231 TRP A C 1
ATOM 1772 O O . TRP A 1 231 ? -8.280 10.996 5.736 1.00 71.06 231 TRP A O 1
ATOM 1782 N N . LEU A 1 232 ? -9.839 11.606 4.226 1.00 72.00 232 LEU A N 1
ATOM 1783 C CA . LEU A 1 232 ? -9.284 10.871 3.090 1.00 72.00 232 LEU A CA 1
ATOM 1784 C C . LEU A 1 232 ? -8.743 11.822 2.019 1.00 72.00 232 LEU A C 1
ATOM 1786 O O . LEU A 1 232 ? -9.248 12.927 1.822 1.00 72.00 232 LEU A O 1
ATOM 1790 N N . GLU A 1 233 ? -7.719 11.379 1.286 1.00 66.62 233 GLU A N 1
ATOM 1791 C CA . GLU A 1 233 ? -7.327 12.047 0.043 1.00 66.62 233 GLU A CA 1
ATOM 1792 C C . GLU A 1 233 ? -8.474 11.899 -0.960 1.00 66.62 233 GLU A C 1
ATOM 1794 O O . GLU A 1 233 ? -8.809 10.793 -1.390 1.00 66.62 233 GLU A O 1
ATOM 1799 N N . SER A 1 234 ? -9.087 13.021 -1.332 1.00 58.31 234 SER A N 1
ATOM 1800 C CA . SER A 1 234 ? -10.149 13.076 -2.334 1.00 58.31 234 SER A CA 1
ATOM 1801 C C . SER A 1 234 ? -9.542 12.877 -3.726 1.00 58.31 234 SER A C 1
ATOM 1803 O O . SER A 1 234 ? -9.227 13.822 -4.443 1.00 58.31 234 SER A O 1
ATOM 1805 N N . GLY A 1 235 ? -9.368 11.615 -4.123 1.00 46.84 235 GLY A N 1
ATOM 1806 C CA . GLY A 1 235 ? -8.882 11.199 -5.446 1.00 46.84 235 GLY A CA 1
ATOM 1807 C C . GLY A 1 235 ? -9.890 11.379 -6.591 1.00 46.84 235 GLY A C 1
ATOM 1808 O O . GLY A 1 235 ? -9.817 10.663 -7.581 1.00 46.84 235 GLY A O 1
ATOM 1809 N N . GLY A 1 236 ? -10.863 12.288 -6.468 1.00 41.44 236 GLY A N 1
ATOM 1810 C CA . GLY A 1 236 ? -11.895 12.523 -7.487 1.00 41.44 236 GLY A CA 1
ATOM 1811 C C . GLY A 1 236 ? -13.073 11.536 -7.491 1.00 41.44 236 GLY A C 1
ATOM 1812 O O . GLY A 1 236 ? -14.002 11.724 -8.273 1.00 41.44 236 GLY A O 1
ATOM 1813 N N . GLN A 1 237 ? -13.087 10.532 -6.609 1.00 46.72 237 GLN A N 1
ATOM 1814 C CA . GLN A 1 237 ? -14.262 9.699 -6.325 1.00 46.72 237 GLN A CA 1
ATOM 1815 C C . GLN A 1 237 ? -14.981 10.187 -5.066 1.00 46.72 237 GLN A C 1
ATOM 1817 O O . GLN A 1 237 ? -14.349 10.685 -4.135 1.00 46.72 237 GLN A O 1
ATOM 1822 N N . ALA A 1 238 ? -16.307 10.041 -5.047 1.00 46.66 238 ALA A N 1
ATOM 1823 C CA . ALA A 1 238 ? -17.113 10.316 -3.868 1.00 46.66 238 ALA A CA 1
ATOM 1824 C C . ALA A 1 238 ? -16.632 9.425 -2.711 1.00 46.66 238 ALA A C 1
ATOM 1826 O O . ALA A 1 238 ? -16.800 8.210 -2.742 1.00 46.66 238 ALA A O 1
ATOM 1827 N N . THR A 1 239 ? -16.046 10.037 -1.686 1.00 55.00 239 THR A N 1
ATOM 1828 C CA . THR A 1 239 ? -15.582 9.407 -0.436 1.00 55.00 239 THR A CA 1
ATOM 1829 C C . THR A 1 239 ? -16.735 8.993 0.488 1.00 55.00 239 THR A C 1
ATOM 1831 O O . THR A 1 239 ? -16.500 8.649 1.643 1.00 55.00 239 THR A O 1
ATOM 1834 N N . ALA A 1 240 ? -17.968 9.001 -0.035 1.00 54.69 240 ALA A N 1
ATOM 1835 C CA . ALA A 1 240 ? -19.245 9.059 0.677 1.00 54.69 240 ALA A CA 1
ATOM 1836 C C . ALA A 1 240 ? -19.557 7.862 1.592 1.00 54.69 240 ALA A C 1
ATOM 1838 O O . ALA A 1 240 ? -20.575 7.867 2.277 1.00 54.69 240 ALA A O 1
ATOM 1839 N N . ASN A 1 241 ? -18.695 6.844 1.627 1.00 72.50 241 ASN A N 1
ATOM 1840 C CA . ASN A 1 241 ? -18.935 5.641 2.417 1.00 72.50 241 ASN A CA 1
ATOM 1841 C C . ASN A 1 241 ? -18.101 5.587 3.702 1.00 72.50 241 ASN A C 1
ATOM 1843 O O . ASN A 1 241 ? -18.470 4.841 4.607 1.00 72.50 241 ASN A O 1
ATOM 1847 N N . VAL A 1 242 ? -17.012 6.363 3.829 1.00 84.69 242 VAL A N 1
ATOM 1848 C CA . VAL A 1 242 ? -16.245 6.396 5.084 1.00 84.69 242 VAL A CA 1
ATOM 1849 C C . VAL A 1 242 ? -16.897 7.363 6.057 1.00 84.69 242 VAL A C 1
ATOM 1851 O O . VAL A 1 242 ? -16.866 8.574 5.874 1.00 84.69 242 VAL A O 1
ATOM 1854 N N . MET A 1 243 ? -17.474 6.813 7.116 1.00 88.06 243 MET A N 1
ATOM 1855 C CA . MET A 1 243 ? -18.230 7.558 8.111 1.00 88.06 243 MET A CA 1
ATOM 1856 C C . MET A 1 243 ? -18.104 6.889 9.476 1.00 88.06 243 MET A C 1
ATOM 1858 O O . MET A 1 243 ? -17.802 5.698 9.583 1.00 88.06 243 MET A O 1
ATOM 1862 N N . LEU A 1 244 ? -18.347 7.652 10.539 1.00 90.00 244 LEU A N 1
ATOM 1863 C CA . LEU A 1 244 ? -18.419 7.084 11.880 1.00 90.00 244 LEU A CA 1
ATOM 1864 C C . LEU A 1 244 ? -19.716 6.272 12.043 1.00 90.00 244 LEU A C 1
ATOM 1866 O O . LEU A 1 244 ? -20.752 6.683 11.517 1.00 90.00 244 LEU A O 1
ATOM 1870 N N . PRO A 1 245 ? -19.685 5.151 12.785 1.00 91.19 245 PRO A N 1
ATOM 1871 C CA . PRO A 1 245 ? -20.892 4.410 13.111 1.00 91.19 245 PRO A CA 1
ATOM 1872 C C . PRO A 1 245 ? -21.759 5.195 14.102 1.00 91.19 245 PRO A C 1
ATOM 1874 O O . PRO A 1 245 ? -21.380 6.263 14.592 1.00 91.19 245 PRO A O 1
ATOM 1877 N N . ASP A 1 246 ? -22.933 4.654 14.419 1.00 90.88 246 ASP A N 1
ATOM 1878 C CA . ASP A 1 246 ? -23.842 5.284 15.369 1.00 90.88 246 ASP A CA 1
ATOM 1879 C C . ASP A 1 246 ? -23.225 5.470 16.772 1.00 90.88 246 ASP A C 1
ATOM 1881 O O . ASP A 1 246 ? -22.207 4.877 17.151 1.00 90.88 246 ASP A O 1
ATOM 1885 N N . SER A 1 247 ? -23.877 6.311 17.577 1.00 92.06 247 SER A N 1
ATOM 1886 C CA . SER A 1 247 ? -23.405 6.667 18.916 1.00 92.06 247 SER A CA 1
ATOM 1887 C C . SER A 1 247 ? -23.254 5.470 19.856 1.00 92.06 247 SER A C 1
ATOM 1889 O O . SER A 1 247 ? -22.383 5.505 20.723 1.00 92.06 247 SER A O 1
ATOM 1891 N N . ASN A 1 248 ? -24.060 4.415 19.694 1.00 93.31 248 ASN A N 1
ATOM 1892 C CA . ASN A 1 248 ? -23.983 3.237 20.558 1.00 93.31 248 ASN A CA 1
ATOM 1893 C C . ASN A 1 248 ? -22.700 2.453 20.271 1.00 93.31 248 ASN A C 1
ATOM 1895 O O . ASN A 1 248 ? -22.010 2.027 21.200 1.00 93.31 248 ASN A O 1
ATOM 1899 N N . VAL A 1 249 ? -22.350 2.295 18.990 1.00 93.88 249 VAL A N 1
ATOM 1900 C CA . VAL A 1 249 ? -21.087 1.664 18.587 1.00 93.88 249 VAL A CA 1
ATOM 1901 C C . VAL A 1 249 ? -19.900 2.516 19.032 1.00 93.88 249 VAL A C 1
ATOM 1903 O O . VAL A 1 249 ? -18.965 1.983 19.631 1.00 93.88 249 VAL A O 1
ATOM 1906 N N . LEU A 1 250 ? -19.943 3.833 18.807 1.00 94.44 250 LEU A N 1
ATOM 1907 C CA . LEU A 1 250 ? -18.880 4.747 19.240 1.00 94.44 250 LEU A CA 1
ATOM 1908 C C . LEU A 1 250 ? -18.633 4.661 20.751 1.00 94.44 250 LEU A C 1
ATOM 1910 O O . LEU A 1 250 ? -17.488 4.499 21.179 1.00 94.44 250 LEU A O 1
ATOM 1914 N N . GLU A 1 251 ? -19.691 4.713 21.561 1.00 95.12 251 GLU A N 1
ATOM 1915 C CA . GLU A 1 251 ? -19.587 4.622 23.018 1.00 95.12 251 GLU A CA 1
ATOM 1916 C C . GLU A 1 251 ? -19.038 3.256 23.461 1.00 95.12 251 GLU A C 1
ATOM 1918 O O . GLU A 1 251 ? -18.157 3.184 24.327 1.00 95.12 251 GLU A O 1
ATOM 1923 N N . ALA A 1 252 ? -19.503 2.167 22.841 1.00 95.94 252 ALA A N 1
ATOM 1924 C CA . ALA A 1 252 ? -19.015 0.822 23.127 1.00 95.94 252 ALA A CA 1
ATOM 1925 C C . ALA A 1 252 ? -17.507 0.692 22.855 1.00 95.94 252 ALA A C 1
ATOM 1927 O O . ALA A 1 252 ? -16.777 0.150 23.688 1.00 95.94 252 ALA A O 1
ATOM 1928 N N . ILE A 1 253 ? -17.025 1.228 21.731 1.00 97.62 253 ILE A N 1
ATOM 1929 C CA . ILE A 1 253 ? -15.603 1.195 21.369 1.00 97.62 253 ILE A CA 1
ATOM 1930 C C . ILE A 1 253 ? -14.769 2.124 22.257 1.00 97.62 253 ILE A C 1
ATOM 1932 O O . ILE A 1 253 ? -13.692 1.734 22.702 1.00 97.62 253 ILE A O 1
ATOM 1936 N N . GLN A 1 254 ? -15.268 3.310 22.608 1.00 96.69 254 GLN A N 1
ATOM 1937 C CA . GLN A 1 254 ? -14.595 4.194 23.566 1.00 96.69 254 GLN A CA 1
ATOM 1938 C C . GLN A 1 254 ? -14.447 3.550 24.950 1.00 96.69 254 GLN A C 1
ATOM 1940 O O . GLN A 1 254 ? -13.390 3.666 25.575 1.00 96.69 254 GLN A O 1
ATOM 1945 N N . ASN A 1 255 ? -15.494 2.878 25.439 1.00 96.75 255 ASN A N 1
ATOM 1946 C CA . ASN A 1 255 ? -15.448 2.117 26.688 1.00 96.75 255 ASN A CA 1
ATOM 1947 C C . ASN A 1 255 ? -14.412 0.983 26.604 1.00 96.75 255 ASN A C 1
ATOM 1949 O O . ASN A 1 255 ? -13.625 0.817 27.536 1.00 96.75 255 ASN A O 1
ATOM 1953 N N . HIS A 1 256 ? -14.376 0.256 25.483 1.00 97.38 256 HIS A N 1
ATOM 1954 C CA . HIS A 1 256 ? -13.420 -0.830 25.244 1.00 9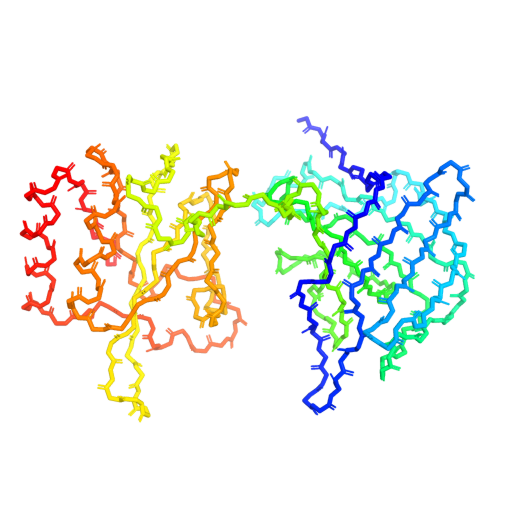7.38 256 HIS A CA 1
ATOM 1955 C C . HIS A 1 256 ? -11.969 -0.330 25.221 1.00 97.38 256 HIS A C 1
ATOM 1957 O O . HIS A 1 256 ? -11.128 -0.831 25.962 1.00 97.38 256 HIS A O 1
ATOM 1963 N N . CYS A 1 257 ? -11.680 0.738 24.471 1.00 97.19 257 CYS A N 1
ATOM 1964 C CA . CYS A 1 257 ? -10.355 1.364 24.436 1.00 97.19 257 CYS A CA 1
ATOM 1965 C C . CYS A 1 257 ? -9.887 1.815 25.827 1.00 97.19 257 CYS A C 1
ATOM 1967 O O . CYS A 1 257 ? -8.726 1.608 26.176 1.00 97.19 257 CYS A O 1
ATOM 1969 N N . ARG A 1 258 ? -10.786 2.369 26.656 1.00 96.62 258 ARG A N 1
ATOM 1970 C CA . ARG A 1 258 ? -10.463 2.750 28.042 1.00 96.62 258 ARG A CA 1
ATOM 1971 C C . ARG A 1 258 ? -10.048 1.556 28.902 1.00 96.62 258 ARG A C 1
ATOM 1973 O O . ARG A 1 258 ? -9.131 1.700 29.703 1.00 96.62 258 ARG A O 1
ATOM 1980 N N . GLN A 1 259 ? -10.686 0.397 28.734 1.00 96.94 259 GLN A N 1
ATOM 1981 C CA . GLN A 1 259 ? -10.312 -0.833 29.449 1.00 96.94 259 GLN A CA 1
ATOM 1982 C C . GLN A 1 259 ? -8.938 -1.366 29.019 1.00 96.94 259 GLN A C 1
ATOM 1984 O O . GLN A 1 259 ? -8.242 -1.973 29.828 1.00 96.94 259 GLN A O 1
ATOM 1989 N N . LEU A 1 260 ? -8.545 -1.113 27.769 1.00 95.69 260 LEU A N 1
ATOM 1990 C CA . LEU A 1 260 ? -7.267 -1.531 27.186 1.00 95.69 260 LEU A CA 1
ATOM 1991 C C . LEU A 1 260 ? -6.143 -0.487 27.330 1.00 95.69 260 LEU A C 1
ATOM 1993 O O . LEU A 1 260 ? -5.055 -0.686 26.795 1.00 95.69 260 LEU A O 1
ATOM 1997 N N . GLU A 1 261 ? -6.400 0.637 28.009 1.00 96.56 261 GLU A N 1
ATOM 1998 C CA . GLU A 1 261 ? -5.479 1.782 28.108 1.00 96.56 261 GLU A CA 1
ATOM 1999 C C . GLU A 1 261 ? -5.077 2.375 26.739 1.00 96.56 261 GLU A C 1
ATOM 2001 O O . GLU A 1 261 ? -3.992 2.936 26.576 1.00 96.56 261 GLU A O 1
ATOM 2006 N N . ILE A 1 262 ? -5.957 2.273 25.742 1.00 97.31 262 ILE A N 1
ATOM 2007 C CA . ILE A 1 262 ? -5.794 2.880 24.417 1.00 97.31 262 ILE A CA 1
ATOM 2008 C C . ILE A 1 262 ? -6.387 4.291 24.449 1.00 97.31 262 ILE A C 1
ATOM 2010 O O . ILE A 1 262 ? -7.531 4.502 24.865 1.00 97.31 262 ILE A O 1
ATOM 2014 N N . LYS A 1 263 ? -5.625 5.274 23.965 1.00 97.12 263 LYS A N 1
ATOM 2015 C CA . LYS A 1 263 ? -6.069 6.666 23.854 1.00 97.12 263 LYS A CA 1
ATOM 2016 C C . LYS A 1 263 ? -6.739 6.880 22.506 1.00 97.12 263 LYS A C 1
ATOM 2018 O O . LYS A 1 263 ? -6.070 7.062 21.492 1.00 97.12 263 LYS A O 1
ATOM 2023 N N . LEU A 1 264 ? -8.066 6.823 22.510 1.00 96.44 264 LEU A N 1
ATOM 2024 C CA . LEU A 1 264 ? -8.880 7.045 21.322 1.00 96.44 264 LEU A CA 1
ATOM 2025 C C . LEU A 1 264 ? -9.190 8.537 21.136 1.00 96.44 264 LEU A C 1
ATOM 2027 O O . LEU A 1 264 ? -9.836 9.149 21.987 1.00 96.44 264 LEU A O 1
ATOM 2031 N N . HIS A 1 265 ? -8.794 9.084 19.990 1.00 94.50 265 HIS A N 1
ATOM 2032 C CA . HIS A 1 265 ? -9.135 10.426 19.523 1.00 94.50 265 HIS A CA 1
ATOM 2033 C C . HIS A 1 265 ? -10.162 10.322 18.399 1.00 94.50 265 HIS A C 1
ATOM 2035 O O . HIS A 1 265 ? -9.965 9.563 17.450 1.00 94.50 265 HIS A O 1
ATOM 2041 N N . LEU A 1 266 ? -11.250 11.083 18.495 1.00 90.00 266 LEU A N 1
ATOM 2042 C CA . LEU A 1 266 ? -12.221 11.211 17.411 1.00 90.00 266 LEU A CA 1
ATOM 2043 C C . LEU A 1 266 ? -11.898 12.478 16.626 1.00 90.00 266 LEU A C 1
ATOM 2045 O O . LEU A 1 266 ? -11.946 13.568 17.193 1.00 90.00 266 LEU A O 1
ATOM 2049 N N . ASN A 1 267 ? -11.593 12.328 15.340 1.00 76.94 267 ASN A N 1
ATOM 2050 C CA . ASN A 1 267 ? -11.491 13.453 14.421 1.00 76.94 267 ASN A CA 1
ATOM 2051 C C . ASN A 1 267 ? -12.675 13.376 13.464 1.00 76.94 267 ASN A C 1
ATOM 2053 O O . ASN A 1 267 ? -12.636 12.644 12.470 1.00 76.94 267 ASN A O 1
ATOM 2057 N N . GLN A 1 268 ? -13.727 14.086 13.873 1.00 62.06 268 GLN A N 1
ATOM 2058 C CA . GLN A 1 268 ? -14.889 14.413 13.054 1.00 62.06 268 GLN A CA 1
ATOM 2059 C C . GLN A 1 268 ? -14.507 15.495 12.055 1.00 62.06 268 GLN A C 1
ATOM 2061 O O . GLN A 1 268 ? -13.774 16.430 12.461 1.00 62.06 268 GLN A O 1
#

Sequence (268 aa):
MNRWIHLETGDYIHLRTIGRAGETVTTKELVVDRDKQLATFTLVDGTTIVVAISPRDQATWPAGCPANIGSTYMEILDIEDGSLTVGALTFEDPILVRDCPPEPIRVVLREDGLVGGGGSACAGLDKCLYFGRQSQAAPVLAVPIINAKPLPPSMKGYELYSWYDEEGDSWHYTLITGTNRLKTFEEVTADEDQATQGGWVKITVTGTEGLKALLDRLPPGTELTWRGEDWLESGGQATANVMLPDSNVLEAIQNHCRQLEIKLHLNQ

Foldseek 3Di:
DAAEDDDDFAKWAWDDKQAPPPQDFQWGIWGQDPVQQWIWTAGVVRDIDIFGKAKDDQVPFAQAAPDPPSRYGKIKIWGPPQWDDGRRDIEGRWIWIQWDDPPQTKIKIHHDDDQYDPRTRCPPDNIMIIIGGCVQVDPDPDPQLLLAAARDAAPQFWEKWWFADPVVRWIKIKIWRDDPDFAALCRLPPPDFDGTPVRTGIHMDIDLVRVLSNLSRHAAQTEYEYDAQVRHDPPVDRSPGTHDDDPVSVVVVVVSCVVRNYHYHYDD

Radius of gyration: 20.22 Å; chains: 1; bounding box: 52×39×56 Å

pLDDT: mean 82.35, std 15.28, range [33.41, 98.06]